Protein AF-A0A5J4NA34-F1 (afdb_monomer_lite)

pLDDT: mean 74.89, std 24.13, range [28.25, 98.06]

Organism: NCBI:txid34504

Radius of gyration: 55.25 Å; chains: 1; bounding box: 138×66×159 Å

Foldseek 3Di:
DVVVVVVVVVVVVVVVVVVVVVVVVVVVVVVVVVVVVVVVVVVVVVVVVVVVVVVVVVVVVVVVVVVVVVVVVVVVVVVVVVVVVVVVVVVVVVVVVVVVVVVPPDPPDFDADPPPGDGDDDDDDDDDDDDDDDDDDDDPDPPPPVPPQDPVNVVVVVVVVVVVVVVVVVVVVVVVVVVVVVVVVVVVVVVVVVVVVVVVVVVLVVVVVVVVVVVVVVVVVVVVVVVVVVVVVVVVVVVVVVVVVVVVVVVVVPDPDDPDDDDDDDDDDDDDDDDDDDDDDDDDDDDDDDDDDDPPDDPPDPPDPDDDPDDPPPCPDPDDDDDDDDDDD

Structure (mmCIF, N/CA/C/O backbone):
data_AF-A0A5J4NA34-F1
#
_entry.id   AF-A0A5J4NA34-F1
#
loop_
_atom_site.group_PDB
_atom_site.id
_atom_site.type_symbol
_atom_site.label_atom_id
_atom_site.label_alt_id
_atom_site.label_comp_id
_atom_site.label_asym_id
_atom_site.label_entity_id
_atom_site.label_seq_id
_atom_site.pdbx_PDB_ins_code
_atom_site.Cartn_x
_atom_site.Cartn_y
_atom_site.Cartn_z
_atom_site.occupancy
_atom_site.B_iso_or_equiv
_atom_site.auth_seq_id
_atom_site.auth_comp_id
_atom_site.auth_asym_id
_atom_site.auth_atom_id
_atom_site.pdbx_PDB_model_num
ATOM 1 N N . MET A 1 1 ? 40.832 27.571 -78.080 1.00 63.78 1 MET A N 1
ATOM 2 C CA . MET A 1 1 ? 41.404 27.932 -76.762 1.00 63.78 1 MET A CA 1
ATOM 3 C C . MET A 1 1 ? 40.340 28.551 -75.859 1.00 63.78 1 MET A C 1
ATOM 5 O O . MET A 1 1 ? 39.969 27.895 -74.901 1.00 63.78 1 MET A O 1
ATOM 9 N N . ILE A 1 2 ? 39.762 29.712 -76.199 1.00 69.00 2 ILE A N 1
ATOM 10 C CA . ILE A 1 2 ? 38.756 30.415 -75.365 1.00 69.00 2 ILE A CA 1
ATOM 11 C C . ILE A 1 2 ? 37.515 29.547 -75.060 1.00 69.00 2 ILE A C 1
ATOM 13 O O . ILE A 1 2 ? 37.168 29.347 -73.904 1.00 69.00 2 ILE A O 1
ATOM 17 N N . THR A 1 3 ? 36.936 28.888 -76.068 1.00 76.62 3 THR A N 1
ATOM 18 C CA . THR A 1 3 ? 35.753 28.015 -75.906 1.00 76.62 3 THR A CA 1
ATOM 19 C C . THR A 1 3 ? 35.986 26.742 -75.084 1.00 76.62 3 THR A C 1
ATOM 21 O O . THR A 1 3 ? 35.028 26.113 -74.642 1.00 76.62 3 THR A O 1
ATOM 24 N N . LEU A 1 4 ? 37.242 26.320 -74.903 1.00 76.06 4 LEU A N 1
ATOM 25 C CA . LEU A 1 4 ? 37.593 25.149 -74.094 1.00 76.06 4 LEU A CA 1
ATOM 26 C C . LEU A 1 4 ? 37.737 25.538 -72.618 1.00 76.06 4 LEU A C 1
ATOM 28 O O . LEU A 1 4 ? 37.296 24.797 -71.745 1.00 76.06 4 LEU A O 1
ATOM 32 N N . ILE A 1 5 ? 38.306 26.718 -72.357 1.00 77.94 5 ILE A N 1
ATOM 33 C CA . ILE A 1 5 ? 38.456 27.278 -71.011 1.00 77.94 5 ILE A CA 1
ATOM 34 C C . ILE A 1 5 ? 37.075 27.528 -70.395 1.00 77.94 5 ILE A C 1
ATOM 36 O O . ILE A 1 5 ? 36.837 27.073 -69.281 1.00 77.94 5 ILE A O 1
ATOM 40 N N . ASP A 1 6 ? 36.137 28.118 -71.145 1.00 80.25 6 ASP A N 1
ATOM 41 C CA . ASP A 1 6 ? 34.762 28.350 -70.669 1.00 80.25 6 ASP A CA 1
ATOM 42 C C . ASP A 1 6 ? 34.000 27.051 -70.358 1.00 80.25 6 ASP A C 1
ATOM 44 O O . ASP A 1 6 ? 33.213 26.974 -69.414 1.00 80.25 6 ASP A O 1
ATOM 48 N N . LYS A 1 7 ? 34.251 25.984 -71.127 1.00 83.12 7 LYS A N 1
ATOM 49 C CA . LYS A 1 7 ? 33.659 24.667 -70.849 1.00 83.12 7 LYS A CA 1
ATOM 50 C C . LYS A 1 7 ? 34.240 24.047 -69.580 1.00 83.12 7 LYS A C 1
ATOM 52 O O . LYS A 1 7 ? 33.491 23.487 -68.785 1.00 83.12 7 LYS A O 1
ATOM 57 N N . LEU A 1 8 ? 35.550 24.156 -69.369 1.00 82.44 8 LEU A N 1
ATOM 58 C CA . LEU A 1 8 ? 36.215 23.618 -68.180 1.00 82.44 8 LEU A CA 1
ATOM 59 C C . LEU A 1 8 ? 35.823 24.373 -66.904 1.00 82.44 8 LEU A C 1
ATOM 61 O O . LEU A 1 8 ? 35.572 23.737 -65.881 1.00 82.44 8 LEU A O 1
ATOM 65 N N . THR A 1 9 ? 35.708 25.702 -66.954 1.00 84.00 9 THR A N 1
ATOM 66 C CA . THR A 1 9 ? 35.247 26.504 -65.808 1.00 84.00 9 THR A CA 1
ATOM 67 C C . THR A 1 9 ? 33.789 26.211 -65.469 1.00 84.00 9 THR A C 1
ATOM 69 O O . THR A 1 9 ? 33.463 26.067 -64.291 1.00 84.00 9 THR A O 1
ATOM 72 N N . SER A 1 10 ? 32.926 26.029 -66.474 1.00 87.12 10 SER A N 1
ATOM 73 C CA . SER A 1 10 ? 31.534 25.618 -66.271 1.00 87.12 10 SER A CA 1
ATOM 74 C C . SER A 1 10 ? 31.433 24.234 -65.615 1.00 87.12 10 SER A C 1
ATOM 76 O O . SER A 1 10 ? 30.726 24.080 -64.620 1.00 87.12 10 SER A O 1
ATOM 78 N N . ILE A 1 11 ? 32.200 23.243 -66.087 1.00 87.38 11 ILE A N 1
ATOM 79 C CA . ILE A 1 11 ? 32.237 21.895 -65.489 1.00 87.38 11 ILE A CA 1
ATOM 80 C C . ILE A 1 11 ? 32.706 21.951 -64.029 1.00 87.38 11 ILE A C 1
ATOM 82 O O . ILE A 1 11 ? 32.067 21.364 -63.155 1.00 87.38 11 ILE A O 1
ATOM 86 N N . LEU A 1 12 ? 33.782 22.691 -63.743 1.00 86.94 12 LEU A N 1
ATOM 87 C CA . LEU A 1 12 ? 34.283 22.871 -62.377 1.00 86.94 12 LEU A CA 1
ATOM 88 C C . LEU A 1 12 ? 33.256 23.566 -61.475 1.00 86.94 12 LEU A C 1
ATOM 90 O O . LEU A 1 12 ? 33.100 23.185 -60.313 1.00 86.94 12 LEU A O 1
ATOM 94 N N . TRP A 1 13 ? 32.527 24.550 -62.006 1.00 91.44 13 TRP A N 1
ATOM 95 C CA . TRP A 1 13 ? 31.458 25.234 -61.286 1.00 91.44 13 TRP A CA 1
ATOM 96 C C . TRP A 1 13 ? 30.312 24.278 -60.938 1.00 91.44 13 TRP A C 1
ATOM 98 O O . TRP A 1 13 ? 29.972 24.149 -59.762 1.00 91.44 13 TRP A O 1
ATOM 108 N N . TYR A 1 14 ? 29.797 23.513 -61.906 1.00 91.88 14 TYR A N 1
ATOM 109 C CA . TYR A 1 14 ? 28.755 22.511 -61.653 1.00 91.88 14 TYR A CA 1
ATOM 110 C C . TYR A 1 14 ? 29.204 21.434 -60.662 1.00 91.88 14 TYR A C 1
ATOM 112 O O . TYR A 1 14 ? 28.431 21.039 -59.789 1.00 91.88 14 TYR A O 1
ATOM 120 N N . GLN A 1 15 ? 30.457 20.982 -60.744 1.00 91.50 15 GLN A N 1
ATOM 121 C CA . GLN A 1 15 ? 30.982 19.959 -59.843 1.00 91.50 15 GLN A CA 1
ATOM 122 C C . GLN A 1 15 ? 31.148 20.475 -58.407 1.00 91.50 15 GLN A C 1
ATOM 124 O O . GLN A 1 15 ? 30.868 19.743 -57.455 1.00 91.50 15 GLN A O 1
ATOM 129 N N . ASN A 1 16 ? 31.538 21.739 -58.234 1.00 91.81 16 ASN A N 1
ATOM 130 C CA . ASN A 1 16 ? 31.569 22.385 -56.922 1.00 91.81 16 ASN A CA 1
ATOM 131 C C . ASN A 1 16 ? 30.159 22.638 -56.373 1.00 91.81 16 ASN A C 1
ATOM 133 O O . ASN A 1 16 ? 29.917 22.358 -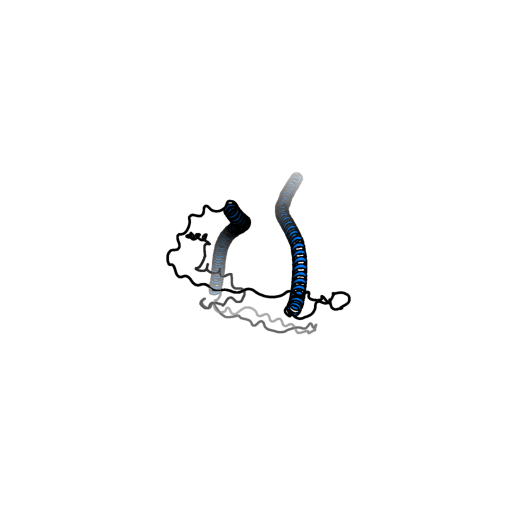55.201 1.00 91.81 16 ASN A O 1
ATOM 137 N N . CYS A 1 17 ? 29.210 23.082 -57.204 1.00 92.75 17 CYS A N 1
ATOM 138 C CA . CYS A 1 17 ? 27.809 23.239 -56.804 1.00 92.75 17 CYS A CA 1
ATOM 139 C C . CYS A 1 17 ? 27.184 21.905 -56.378 1.00 92.75 17 CYS A C 1
ATOM 141 O O . CYS A 1 17 ? 26.531 21.844 -55.338 1.00 92.75 17 CYS A O 1
ATOM 143 N N . PHE A 1 18 ? 27.429 20.824 -57.123 1.00 93.12 18 PHE A N 1
ATOM 144 C CA . PHE A 1 18 ? 26.944 19.491 -56.769 1.00 93.12 18 PHE A CA 1
ATOM 145 C C . PHE A 1 18 ? 27.510 19.024 -55.420 1.00 93.12 18 PHE A C 1
ATOM 147 O O . PHE A 1 18 ? 26.751 18.601 -54.548 1.00 93.12 18 PHE A O 1
ATOM 154 N N . LYS A 1 19 ? 28.824 19.188 -55.198 1.00 93.00 19 LYS A N 1
ATOM 155 C CA . LYS A 1 19 ? 29.455 18.900 -53.897 1.00 93.00 19 LYS A CA 1
ATOM 156 C C . LYS A 1 19 ? 28.822 19.716 -52.768 1.00 93.00 19 LYS A C 1
ATOM 158 O O . LYS A 1 19 ? 28.486 19.144 -51.733 1.00 93.00 19 LYS A O 1
ATOM 163 N N . LEU A 1 20 ? 28.595 21.014 -52.977 1.00 94.94 20 LEU A N 1
ATOM 164 C CA . LEU A 1 20 ? 27.978 21.888 -51.977 1.00 94.94 20 LEU A CA 1
ATOM 165 C C . LEU A 1 20 ? 26.554 21.432 -51.617 1.00 94.94 20 LEU A C 1
ATOM 167 O O . LEU A 1 20 ? 26.220 21.353 -50.440 1.00 94.94 20 LEU A O 1
ATOM 171 N N . ILE A 1 21 ? 25.739 21.071 -52.613 1.00 95.25 21 ILE A N 1
ATOM 172 C CA . ILE A 1 21 ? 24.365 20.583 -52.406 1.00 95.25 21 ILE A CA 1
ATOM 173 C C . ILE A 1 21 ? 24.367 19.264 -51.626 1.00 95.25 21 ILE A C 1
ATOM 175 O O . ILE A 1 21 ? 23.628 19.126 -50.654 1.00 95.25 21 ILE A O 1
ATOM 179 N N . THR A 1 22 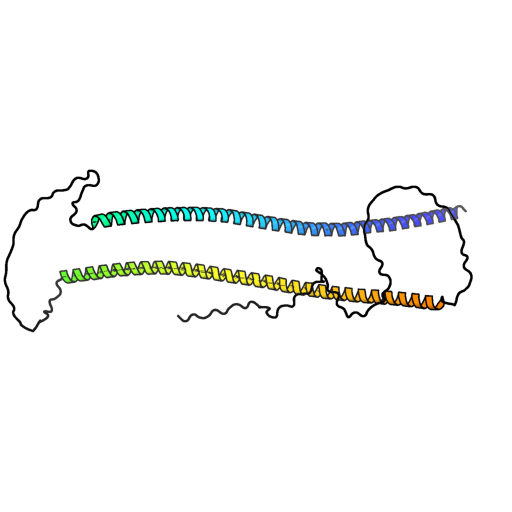? 25.225 18.306 -51.997 1.00 93.56 22 THR A N 1
ATOM 180 C CA . THR A 1 22 ? 25.325 17.031 -51.261 1.00 93.56 22 THR A CA 1
ATOM 181 C C . THR A 1 22 ? 25.781 17.231 -49.814 1.00 93.56 22 THR A C 1
ATOM 183 O O . THR A 1 22 ? 25.243 16.595 -48.909 1.00 93.56 22 THR A O 1
ATOM 186 N N . PHE A 1 23 ? 26.713 18.159 -49.578 1.00 96.06 23 PHE A N 1
ATOM 187 C CA . PHE A 1 23 ? 27.183 18.507 -48.241 1.00 96.06 23 PHE A CA 1
ATOM 188 C C . PHE A 1 23 ? 26.092 19.186 -47.401 1.00 96.06 23 PHE A C 1
ATOM 190 O O . PHE A 1 23 ? 25.909 18.837 -46.236 1.00 96.06 23 PHE A O 1
ATOM 197 N N . LEU A 1 24 ? 25.321 20.103 -47.993 1.00 96.12 24 LEU A N 1
ATOM 198 C CA . LEU A 1 24 ? 24.179 20.740 -47.332 1.00 96.12 24 LEU A CA 1
ATOM 199 C C . LEU A 1 24 ? 23.101 19.719 -46.952 1.00 96.12 24 LEU A C 1
ATOM 201 O O . LEU A 1 24 ? 22.632 19.742 -45.816 1.00 96.12 24 LEU A O 1
ATOM 205 N N . ASN A 1 25 ? 22.768 18.788 -47.850 1.00 94.31 25 ASN A N 1
ATOM 206 C CA . ASN A 1 25 ? 21.810 17.716 -47.564 1.00 94.31 25 ASN A CA 1
ATOM 207 C C . ASN A 1 25 ? 22.295 16.811 -46.420 1.00 94.31 25 ASN A C 1
ATOM 209 O O . ASN A 1 25 ? 21.514 16.461 -45.539 1.00 94.31 25 ASN A O 1
ATOM 213 N N . LEU A 1 26 ? 23.590 16.475 -46.389 1.00 96.44 26 LEU A N 1
ATOM 214 C CA . LEU A 1 26 ? 24.179 15.686 -45.305 1.00 96.44 26 LEU A CA 1
ATOM 215 C C . LEU A 1 26 ? 24.089 16.412 -43.954 1.00 96.44 26 LEU A C 1
ATOM 217 O O . LEU A 1 26 ? 23.767 15.794 -42.939 1.00 96.44 26 LEU A O 1
ATOM 221 N N . ILE A 1 27 ? 24.356 17.721 -43.928 1.00 96.62 27 ILE A N 1
ATOM 222 C CA . ILE A 1 27 ? 24.218 18.530 -42.710 1.00 96.62 27 ILE A CA 1
ATOM 223 C C . ILE A 1 27 ? 22.757 18.606 -42.275 1.00 96.62 27 ILE A C 1
ATOM 225 O O . ILE A 1 27 ? 22.479 18.420 -41.092 1.00 96.62 27 ILE A O 1
ATOM 229 N N . GLN A 1 28 ? 21.828 18.854 -43.201 1.00 96.62 28 GLN A N 1
ATOM 230 C CA . GLN A 1 28 ? 20.398 18.892 -42.892 1.00 96.62 28 GLN A CA 1
ATOM 231 C C . GLN A 1 28 ? 19.929 17.571 -42.286 1.00 96.62 28 GLN A C 1
ATOM 233 O O . GLN A 1 28 ? 19.253 17.579 -41.258 1.00 96.62 28 GLN A O 1
ATOM 238 N N . GLU A 1 29 ? 20.351 16.445 -42.858 1.00 96.50 29 GLU A N 1
ATOM 239 C CA . GLU A 1 29 ? 20.005 15.126 -42.337 1.00 96.50 29 GLU A CA 1
ATOM 240 C C . GLU A 1 29 ? 20.633 14.871 -40.960 1.00 96.50 29 GLU A C 1
ATOM 242 O O . GLU A 1 29 ? 19.968 14.371 -40.054 1.00 96.50 29 GLU A O 1
ATOM 247 N N . LYS A 1 30 ? 21.883 15.299 -40.738 1.00 96.50 30 LYS A N 1
ATOM 248 C CA . LYS A 1 30 ? 22.525 15.215 -39.417 1.00 96.50 30 LYS A CA 1
ATOM 249 C C . LYS A 1 30 ? 21.782 16.039 -38.362 1.00 96.50 30 LYS A C 1
ATOM 251 O O . LYS A 1 30 ? 21.575 15.553 -37.251 1.00 96.50 30 LYS A O 1
ATOM 256 N N . VAL A 1 31 ? 21.367 17.260 -38.703 1.00 97.25 31 VAL A N 1
ATOM 257 C CA . VAL A 1 31 ? 20.567 18.123 -37.820 1.00 97.25 31 VAL A CA 1
ATOM 258 C C . VAL A 1 31 ? 19.203 17.490 -37.545 1.00 97.25 31 VAL A C 1
ATOM 260 O O . VAL A 1 31 ? 18.760 17.488 -36.398 1.00 97.25 31 VAL A O 1
ATOM 263 N N . ARG A 1 32 ? 18.564 16.889 -38.558 1.00 97.38 32 ARG A N 1
ATOM 264 C CA . ARG A 1 32 ? 17.298 16.161 -38.401 1.00 97.38 32 ARG A CA 1
ATOM 265 C C . ARG A 1 32 ? 17.432 15.018 -37.396 1.00 97.38 32 ARG A C 1
ATOM 267 O O . ARG A 1 32 ? 16.677 14.974 -36.433 1.00 97.38 32 ARG A O 1
ATOM 274 N N . LEU A 1 33 ? 18.435 14.155 -37.558 1.00 97.25 33 LEU A N 1
ATOM 275 C CA . LEU A 1 33 ? 18.680 13.031 -36.647 1.00 97.25 33 LEU A CA 1
ATOM 276 C C . LEU A 1 33 ? 19.014 13.490 -35.221 1.00 97.25 33 LEU A C 1
ATOM 278 O O . LEU A 1 33 ? 18.587 12.867 -34.245 1.00 97.25 33 LEU A O 1
ATOM 282 N N . GLN A 1 34 ? 19.760 14.589 -35.080 1.00 96.81 34 GLN A N 1
ATOM 283 C CA . GLN A 1 34 ? 20.039 15.175 -33.770 1.00 96.81 34 GLN A CA 1
ATOM 284 C C . GLN A 1 34 ? 18.774 15.733 -33.112 1.00 96.81 34 GLN A C 1
ATOM 286 O O . GLN A 1 34 ? 18.571 15.494 -31.923 1.00 96.81 34 GLN A O 1
ATOM 291 N N . ASN A 1 35 ? 17.901 16.405 -33.864 1.00 97.00 35 ASN A N 1
ATOM 292 C CA . ASN A 1 35 ? 16.606 16.867 -33.360 1.00 97.00 35 ASN A CA 1
ATOM 293 C C . ASN A 1 35 ? 15.687 15.696 -32.981 1.00 97.00 35 ASN A C 1
ATOM 295 O O . ASN A 1 35 ? 15.059 15.736 -31.925 1.00 97.00 35 ASN A O 1
ATOM 299 N N . ASP A 1 36 ? 15.659 14.622 -33.770 1.00 97.12 36 ASP A N 1
ATOM 300 C CA . ASP A 1 36 ? 14.898 13.407 -33.444 1.00 97.12 36 ASP A CA 1
ATOM 301 C C . ASP A 1 36 ? 15.414 12.757 -32.148 1.00 97.12 36 ASP A C 1
ATOM 303 O O . ASP A 1 36 ? 14.641 12.296 -31.312 1.00 97.12 36 ASP A O 1
ATOM 307 N N . THR A 1 37 ? 16.733 12.737 -31.944 1.00 95.44 37 THR A N 1
ATOM 308 C CA . THR A 1 37 ? 17.330 12.207 -30.706 1.00 95.44 37 THR A CA 1
ATOM 309 C C . THR A 1 37 ? 17.039 13.120 -29.515 1.00 95.44 37 THR A C 1
ATOM 311 O O . THR A 1 37 ? 16.719 12.642 -28.428 1.00 95.44 37 THR A O 1
ATOM 314 N N . ARG A 1 38 ? 17.099 14.439 -29.724 1.00 95.94 38 ARG A N 1
ATOM 315 C CA . ARG A 1 38 ? 16.792 15.442 -28.703 1.00 95.94 38 ARG A CA 1
ATOM 316 C C . ARG A 1 38 ? 15.335 15.365 -28.250 1.00 95.94 38 ARG A C 1
ATOM 318 O O . ARG A 1 38 ? 15.088 15.340 -27.053 1.00 95.94 38 ARG A O 1
ATOM 325 N N . THR A 1 39 ? 14.393 15.297 -29.186 1.00 96.75 39 THR A N 1
ATOM 326 C CA . THR A 1 39 ? 12.954 15.221 -28.880 1.00 96.75 39 THR A CA 1
ATOM 327 C C . THR A 1 39 ? 12.597 13.945 -28.123 1.00 96.75 39 THR A C 1
ATOM 329 O O . THR A 1 39 ? 11.822 14.008 -27.174 1.00 96.75 39 THR A O 1
ATOM 332 N N . LYS A 1 40 ? 13.208 12.802 -28.466 1.00 96.19 40 LYS A N 1
ATOM 333 C CA . LYS A 1 40 ? 13.077 11.566 -27.674 1.00 96.19 40 LYS A CA 1
ATOM 334 C C . LYS A 1 40 ? 13.584 11.749 -26.244 1.00 96.19 40 LYS A C 1
ATOM 336 O O . LYS A 1 40 ? 12.882 11.391 -25.307 1.00 96.19 40 LYS A O 1
ATOM 341 N N . GLY A 1 41 ? 14.758 12.360 -26.074 1.00 95.44 41 GLY A N 1
ATOM 342 C CA . GLY A 1 41 ? 15.289 12.675 -24.746 1.00 95.44 41 GLY A CA 1
ATOM 343 C C . GLY A 1 41 ? 14.381 13.621 -23.950 1.00 95.44 41 GLY A C 1
ATOM 344 O O . GLY A 1 41 ? 14.146 13.393 -22.769 1.00 95.44 41 GLY A O 1
ATOM 345 N N . GLU A 1 42 ? 13.818 14.649 -24.591 1.00 96.31 42 GLU A N 1
ATOM 346 C CA . GLU A 1 42 ? 12.856 15.569 -23.962 1.00 96.31 42 GLU A CA 1
ATOM 347 C C . GLU A 1 42 ? 11.566 14.847 -23.530 1.00 96.31 42 GLU A C 1
ATOM 349 O O . GLU A 1 42 ? 11.049 15.117 -22.448 1.00 96.31 42 GLU A O 1
ATOM 354 N N . GLN A 1 43 ? 11.075 13.884 -24.319 1.00 96.25 43 GLN A N 1
ATOM 355 C CA . GLN A 1 43 ? 9.927 13.049 -23.946 1.00 96.25 43 GLN A CA 1
ATOM 356 C C . GLN A 1 43 ? 10.230 12.151 -22.741 1.00 96.25 43 GLN A C 1
ATOM 358 O O . GLN A 1 43 ? 9.425 12.084 -21.815 1.00 96.25 43 GLN A O 1
ATOM 363 N N . GLU A 1 44 ? 11.385 11.482 -22.727 1.00 96.38 44 GLU A N 1
ATOM 364 C CA . GLU A 1 44 ? 11.804 10.639 -21.599 1.00 96.38 44 GLU A CA 1
ATOM 365 C C . GLU A 1 44 ? 11.962 11.456 -20.311 1.00 96.38 44 GLU A C 1
ATOM 367 O O . GLU A 1 44 ? 11.489 11.036 -19.254 1.00 96.38 44 GLU A O 1
ATOM 372 N N . LEU A 1 45 ? 12.556 12.650 -20.400 1.00 94.69 45 LEU A N 1
ATOM 373 C CA . LEU A 1 45 ? 12.653 13.575 -19.271 1.00 94.69 45 LEU A CA 1
ATOM 374 C C . LEU A 1 45 ? 11.272 14.013 -18.777 1.00 94.69 45 LEU A C 1
ATOM 376 O O . LEU A 1 45 ? 11.028 13.967 -17.576 1.00 94.69 45 LEU A O 1
ATOM 380 N N . SER A 1 46 ? 10.349 14.348 -19.684 1.00 97.12 46 SER A N 1
ATOM 381 C CA . SER A 1 46 ? 8.974 14.716 -19.319 1.00 97.12 46 SER A CA 1
ATOM 382 C C . SER A 1 46 ? 8.259 13.598 -18.556 1.00 97.12 46 SER A C 1
ATOM 384 O O . SER A 1 46 ? 7.570 13.867 -17.575 1.00 97.12 46 SER A O 1
ATOM 386 N N . LEU A 1 47 ? 8.435 12.339 -18.970 1.00 95.12 47 LEU A N 1
ATOM 387 C CA . LEU A 1 47 ? 7.850 11.188 -18.272 1.00 95.12 47 LEU A CA 1
ATOM 388 C C . LEU A 1 47 ? 8.450 11.002 -16.871 1.00 95.12 47 LEU A C 1
ATOM 390 O O . LEU A 1 47 ? 7.728 10.711 -15.915 1.00 95.12 47 LEU A O 1
ATOM 394 N N . LEU A 1 48 ? 9.766 11.182 -16.734 1.00 96.81 48 LEU A N 1
ATOM 395 C CA . LEU A 1 48 ? 10.433 11.121 -15.434 1.00 96.81 48 LEU A CA 1
ATOM 396 C C . LEU A 1 48 ? 9.993 12.269 -14.516 1.00 96.81 48 LEU A C 1
ATOM 398 O O . LEU A 1 48 ? 9.768 12.035 -13.328 1.00 96.81 48 LEU A O 1
ATOM 402 N N . ASP A 1 49 ? 9.807 13.477 -15.046 1.00 96.81 49 ASP A N 1
ATOM 403 C CA . ASP A 1 49 ? 9.299 14.626 -14.289 1.00 96.81 49 ASP A CA 1
ATOM 404 C C . ASP A 1 49 ? 7.863 14.392 -13.795 1.00 96.81 49 ASP A C 1
ATOM 406 O O . ASP A 1 49 ? 7.547 14.682 -12.635 1.00 96.81 49 ASP A O 1
ATOM 410 N N . GLU A 1 50 ? 6.998 13.795 -14.621 1.00 96.62 50 GLU A N 1
ATOM 411 C CA . GLU A 1 50 ? 5.655 13.373 -14.203 1.00 96.62 50 GLU A CA 1
ATOM 412 C C . GLU A 1 50 ? 5.713 12.333 -13.076 1.00 96.62 50 GLU A C 1
ATOM 414 O O . GLU A 1 50 ? 4.994 12.451 -12.076 1.00 96.62 50 GLU A O 1
ATOM 419 N N . GLN A 1 51 ? 6.610 11.348 -13.181 1.00 98.00 51 GLN A N 1
ATOM 420 C CA . GLN A 1 51 ? 6.808 10.346 -12.135 1.00 98.00 51 GLN A CA 1
ATOM 421 C C . GLN A 1 51 ? 7.308 10.977 -10.825 1.00 98.00 51 GLN A C 1
ATOM 423 O O . GLN A 1 51 ? 6.816 10.632 -9.746 1.00 98.00 51 GLN A O 1
ATOM 428 N N . ILE A 1 52 ? 8.254 11.916 -10.897 1.00 96.38 52 ILE A N 1
ATOM 429 C CA . ILE A 1 52 ? 8.753 12.662 -9.734 1.00 96.38 52 ILE A CA 1
ATOM 430 C C . ILE A 1 52 ? 7.622 13.479 -9.100 1.00 96.38 52 ILE A C 1
ATOM 432 O O . ILE A 1 52 ? 7.481 13.483 -7.875 1.00 96.38 52 ILE A O 1
ATOM 436 N N . SER A 1 53 ? 6.796 14.139 -9.911 1.00 98.06 53 SER A N 1
ATOM 437 C CA . SER A 1 53 ? 5.630 14.895 -9.444 1.00 98.06 53 SER A CA 1
ATOM 438 C C . SER A 1 53 ? 4.648 14.001 -8.683 1.00 98.06 53 SER A C 1
ATOM 440 O O . SER A 1 53 ? 4.268 14.315 -7.551 1.00 98.06 53 SER A O 1
ATOM 442 N N . TRP A 1 54 ? 4.320 12.832 -9.242 1.00 97.62 54 TRP A N 1
ATOM 443 C CA . TRP A 1 54 ? 3.452 11.854 -8.587 1.00 97.62 54 TRP A CA 1
ATOM 444 C C . TRP A 1 54 ? 4.032 11.360 -7.256 1.00 97.62 54 TRP A C 1
ATOM 446 O O . TRP A 1 54 ? 3.341 11.359 -6.235 1.00 97.62 54 TRP A O 1
ATOM 456 N N . LEU A 1 55 ? 5.319 11.002 -7.236 1.00 96.75 55 LEU A N 1
ATOM 457 C CA . LEU A 1 55 ? 5.998 10.560 -6.015 1.00 96.75 55 LEU A CA 1
ATOM 458 C C . LEU A 1 55 ? 6.020 11.652 -4.939 1.00 96.75 55 LEU A C 1
ATOM 460 O O . LEU A 1 55 ? 5.833 11.357 -3.756 1.00 96.75 55 LEU A O 1
ATOM 464 N N . ASN A 1 56 ? 6.220 12.911 -5.328 1.00 97.00 56 ASN A N 1
ATOM 465 C CA . ASN A 1 56 ? 6.175 14.043 -4.405 1.00 97.00 56 ASN A CA 1
ATOM 466 C C . ASN A 1 56 ? 4.773 14.253 -3.821 1.00 97.00 56 ASN A C 1
ATOM 468 O O . ASN A 1 56 ? 4.652 14.525 -2.623 1.00 97.00 56 ASN A O 1
ATOM 472 N N . GLN A 1 57 ? 3.726 14.081 -4.628 1.00 96.94 57 GLN A N 1
ATOM 473 C CA . GLN A 1 57 ? 2.347 14.153 -4.152 1.00 96.94 57 GLN A CA 1
ATOM 474 C C . GLN A 1 57 ? 2.046 13.038 -3.138 1.00 96.94 57 GLN A C 1
ATOM 476 O O . GLN A 1 57 ? 1.561 13.323 -2.043 1.00 96.94 57 GLN A O 1
ATOM 481 N N . GLU A 1 58 ? 2.397 11.785 -3.444 1.00 97.50 58 GLU A N 1
ATOM 482 C CA . GLU A 1 58 ? 2.172 10.654 -2.528 1.00 97.50 58 GLU A CA 1
ATOM 483 C C . GLU A 1 58 ? 2.961 10.824 -1.219 1.00 97.50 58 GLU A C 1
ATOM 485 O O . GLU A 1 58 ? 2.449 10.564 -0.125 1.00 97.50 58 GLU A O 1
ATOM 490 N N . LYS A 1 59 ? 4.198 11.331 -1.303 1.00 95.31 59 LYS A N 1
ATOM 491 C CA . LYS A 1 59 ? 4.994 11.691 -0.124 1.00 95.31 59 LYS A CA 1
ATOM 492 C C . LYS A 1 59 ? 4.262 12.714 0.747 1.00 95.31 59 LYS A C 1
ATOM 494 O O . LYS A 1 59 ? 4.179 12.518 1.961 1.00 95.31 59 LYS A O 1
ATOM 499 N N . MET A 1 60 ? 3.726 13.777 0.150 1.00 96.75 60 MET A N 1
ATOM 500 C CA . MET A 1 60 ? 2.997 14.817 0.880 1.00 96.75 60 MET A CA 1
ATOM 501 C C . MET A 1 60 ? 1.746 14.251 1.571 1.00 96.75 60 MET A C 1
ATOM 503 O O . MET A 1 60 ? 1.510 14.522 2.753 1.00 96.75 60 MET A O 1
ATOM 507 N N . ASP A 1 61 ? 0.988 13.398 0.882 1.00 97.12 61 ASP A N 1
ATOM 508 C CA . ASP A 1 61 ? -0.197 12.739 1.439 1.00 97.12 61 ASP A CA 1
ATOM 509 C C . ASP A 1 61 ? 0.162 11.833 2.630 1.00 97.12 61 ASP A C 1
ATOM 511 O O . ASP A 1 61 ? -0.529 11.819 3.661 1.00 97.12 61 ASP A O 1
ATOM 515 N N . LEU A 1 62 ? 1.262 11.081 2.528 1.00 97.44 62 LEU A N 1
ATOM 516 C CA . LEU A 1 62 ? 1.779 10.254 3.621 1.00 97.44 62 LEU A CA 1
ATOM 517 C C . LEU A 1 62 ? 2.246 11.100 4.811 1.00 97.44 62 LEU A C 1
ATOM 519 O O . LEU A 1 62 ? 1.925 10.767 5.958 1.00 97.44 62 LEU A O 1
ATOM 523 N N . GLU A 1 63 ? 2.941 12.210 4.571 1.00 97.38 63 GLU A N 1
ATOM 524 C CA . GLU A 1 63 ? 3.357 13.148 5.619 1.00 97.38 63 GLU A CA 1
ATOM 525 C C . GLU A 1 63 ? 2.149 13.757 6.346 1.00 97.38 63 GLU A C 1
ATOM 527 O O . GLU A 1 63 ? 2.124 13.814 7.585 1.00 97.38 63 GLU A O 1
ATOM 532 N N . GLN A 1 64 ? 1.093 14.121 5.612 1.00 97.44 64 GLN A N 1
ATOM 533 C CA . GLN A 1 64 ? -0.152 14.608 6.201 1.00 97.44 64 GLN A CA 1
ATOM 534 C C . GLN A 1 64 ? -0.831 13.525 7.053 1.00 97.44 64 GLN A C 1
ATOM 536 O O . GLN A 1 64 ? -1.183 13.792 8.211 1.00 97.44 64 GLN A O 1
ATOM 541 N N . LYS A 1 65 ? -0.962 12.291 6.543 1.00 96.31 65 LYS A N 1
ATOM 542 C CA . LYS A 1 65 ? -1.503 11.141 7.302 1.00 96.31 65 LYS A CA 1
ATOM 543 C C . LYS A 1 65 ? -0.705 10.899 8.588 1.00 96.31 65 LYS A C 1
ATOM 545 O O . LYS A 1 65 ? -1.288 10.698 9.660 1.00 96.31 65 LYS A O 1
ATOM 550 N N . LEU A 1 66 ? 0.622 10.977 8.509 1.00 97.00 66 LEU A N 1
ATOM 551 C CA . LEU A 1 66 ? 1.525 10.826 9.649 1.00 97.00 66 LEU A CA 1
ATOM 552 C C . LEU A 1 66 ? 1.314 11.952 10.674 1.00 97.00 66 LEU A C 1
ATOM 554 O O . LEU A 1 66 ? 1.236 11.677 11.875 1.00 97.00 66 LEU A O 1
ATOM 558 N N . SER A 1 67 ? 1.133 13.198 10.228 1.00 97.69 67 SER A N 1
ATOM 559 C CA . SER A 1 67 ? 0.842 14.340 11.108 1.00 97.69 67 SER A CA 1
ATOM 560 C C . SER A 1 67 ? -0.459 14.151 11.904 1.00 97.69 67 SER A C 1
ATOM 562 O O . SER A 1 67 ? -0.491 14.381 13.118 1.00 97.69 67 SER A O 1
ATOM 564 N N . VAL A 1 68 ? -1.515 13.646 11.258 1.00 97.50 68 VAL A N 1
ATOM 565 C CA . VAL A 1 68 ? -2.806 13.363 11.899 1.00 97.50 68 VAL A CA 1
ATOM 566 C C . VAL A 1 68 ? -2.662 12.223 12.905 1.00 97.50 68 VAL A C 1
ATOM 568 O O . VAL A 1 68 ? -3.140 12.332 14.037 1.00 97.50 68 VAL A O 1
ATOM 571 N N . ASN A 1 69 ? -1.961 11.149 12.541 1.00 94.50 69 ASN A N 1
ATOM 572 C CA . ASN A 1 69 ? -1.718 10.029 13.449 1.00 94.50 69 ASN A CA 1
ATOM 573 C C . ASN A 1 69 ? -0.876 10.437 14.664 1.00 94.50 69 ASN A C 1
ATOM 575 O O . ASN A 1 69 ? -1.197 10.030 15.781 1.00 94.50 69 ASN A O 1
ATOM 579 N N . LYS A 1 70 ? 0.127 11.308 14.496 1.00 96.69 70 LYS A N 1
ATOM 580 C CA . LYS A 1 70 ? 0.879 11.893 15.619 1.00 96.69 70 LYS A CA 1
ATOM 581 C C . LYS A 1 70 ? -0.042 12.628 16.597 1.00 96.69 70 LYS A C 1
ATOM 583 O O . LYS A 1 70 ? 0.068 12.413 17.805 1.00 96.69 70 LYS A O 1
ATOM 588 N N . ARG A 1 71 ? -0.987 13.437 16.098 1.00 96.88 71 ARG A N 1
ATOM 589 C CA . ARG A 1 71 ? -1.986 14.121 16.944 1.00 96.88 71 ARG A CA 1
ATOM 590 C C . ARG A 1 71 ? -2.895 13.126 17.671 1.00 96.88 71 ARG A C 1
ATOM 592 O O . ARG A 1 71 ? -3.095 13.266 18.874 1.00 96.88 71 ARG A O 1
ATOM 599 N N . LYS A 1 72 ? -3.379 12.084 16.982 1.00 95.69 72 LYS A N 1
ATOM 600 C CA . LYS A 1 72 ? -4.192 11.013 17.596 1.00 95.69 72 LYS A CA 1
ATOM 601 C C . LYS A 1 72 ? -3.439 10.286 18.714 1.00 95.69 72 LYS A C 1
ATOM 603 O O . LYS A 1 72 ? -4.006 10.060 19.777 1.00 95.69 72 LYS A O 1
ATOM 608 N N . ILE A 1 73 ? -2.161 9.962 18.504 1.00 96.81 73 ILE A N 1
ATOM 609 C CA . ILE A 1 73 ? -1.306 9.330 19.523 1.00 96.81 73 ILE A CA 1
ATOM 610 C C . ILE A 1 73 ? -1.109 10.256 20.725 1.00 96.81 73 ILE A C 1
ATOM 612 O O . ILE A 1 73 ? -1.126 9.780 21.858 1.00 96.81 73 ILE A O 1
ATOM 616 N N . LYS A 1 74 ? -0.922 11.564 20.502 1.00 96.56 74 LYS A N 1
ATOM 617 C CA . LYS A 1 74 ? -0.838 12.538 21.598 1.00 96.56 74 LYS A CA 1
ATOM 618 C C . LYS A 1 74 ? -2.131 12.544 22.417 1.00 96.56 74 LYS A C 1
ATOM 620 O O . LYS A 1 74 ? -2.062 12.375 23.627 1.00 96.56 74 LYS A O 1
ATOM 625 N N . LYS A 1 75 ? -3.295 12.631 21.760 1.00 96.69 75 LYS A N 1
ATOM 626 C CA . LYS A 1 75 ? -4.575 12.653 22.478 1.00 96.69 75 LYS A CA 1
ATOM 627 C C . LYS A 1 75 ? -4.857 11.354 23.234 1.00 96.69 75 LYS A C 1
ATOM 629 O O . LYS A 1 75 ? -5.394 11.395 24.333 1.00 96.69 75 LYS A O 1
ATOM 634 N N . ARG A 1 76 ? -4.476 10.205 22.669 1.00 97.38 76 ARG A N 1
ATOM 635 C CA . ARG A 1 76 ? -4.588 8.916 23.361 1.00 97.38 76 ARG A CA 1
ATOM 636 C C . ARG A 1 76 ? -3.743 8.888 24.639 1.00 97.38 76 ARG A C 1
ATOM 638 O O . ARG A 1 76 ? -4.262 8.472 25.661 1.00 97.38 76 ARG A O 1
ATOM 645 N N . ARG A 1 77 ? -2.497 9.377 24.587 1.00 97.00 77 ARG A N 1
ATOM 646 C CA . ARG A 1 77 ? -1.629 9.477 25.774 1.00 97.00 77 ARG A CA 1
ATOM 647 C C . ARG A 1 77 ? -2.231 10.368 26.859 1.00 97.00 77 ARG A C 1
ATOM 649 O O . ARG A 1 77 ? -2.288 9.949 27.999 1.00 97.00 77 ARG A O 1
ATOM 656 N N . GLU A 1 78 ? -2.776 11.529 26.490 1.00 96.44 78 GLU A N 1
ATOM 657 C CA . GLU A 1 78 ? -3.474 12.404 27.450 1.00 96.44 78 GLU A CA 1
ATOM 658 C C . GLU A 1 78 ? -4.637 11.677 28.151 1.00 96.44 78 GLU A C 1
ATOM 660 O O . GLU A 1 78 ? -4.799 11.790 29.360 1.00 96.44 78 GLU A O 1
ATOM 665 N N . LEU A 1 79 ? -5.424 10.890 27.410 1.00 96.94 79 LEU A N 1
ATOM 666 C CA . LEU A 1 79 ? -6.520 10.101 27.986 1.00 96.94 79 LEU A CA 1
ATOM 667 C C . LEU A 1 79 ? -6.022 8.935 28.858 1.00 96.94 79 LEU A C 1
ATOM 669 O O . LEU A 1 79 ? -6.666 8.597 29.848 1.00 96.94 79 LEU A O 1
ATOM 673 N N . GLU A 1 80 ? -4.898 8.309 28.501 1.00 97.25 80 GLU A N 1
ATOM 674 C CA . GLU A 1 80 ? -4.232 7.291 29.328 1.00 97.25 80 GLU A CA 1
ATOM 675 C C . GLU A 1 80 ? -3.740 7.911 30.655 1.00 97.25 80 GLU A C 1
ATOM 677 O O . GLU A 1 80 ? -3.972 7.340 31.723 1.00 97.25 80 GLU A O 1
ATOM 682 N N . ASP A 1 81 ? -3.166 9.116 30.619 1.00 97.19 81 ASP A N 1
ATOM 683 C CA . ASP A 1 81 ? -2.746 9.865 31.812 1.00 97.19 81 ASP A CA 1
ATOM 684 C C . ASP A 1 81 ? -3.958 10.257 32.688 1.00 97.19 81 ASP A C 1
ATOM 686 O O . ASP A 1 81 ? -3.960 10.064 33.907 1.00 97.19 81 ASP A O 1
ATOM 690 N N . GLU A 1 82 ? -5.053 10.730 32.086 1.00 97.94 82 GLU A N 1
ATOM 691 C CA . GLU A 1 82 ? -6.310 10.990 32.804 1.00 97.94 82 GLU A CA 1
ATOM 692 C C . GLU A 1 82 ? -6.875 9.712 33.452 1.00 97.94 82 GLU A C 1
ATOM 694 O O . GLU A 1 82 ? -7.317 9.735 34.603 1.00 97.94 82 GLU A O 1
ATOM 699 N N . LEU A 1 83 ? -6.824 8.571 32.762 1.00 97.12 83 LEU A N 1
ATOM 700 C CA . LEU A 1 83 ? -7.287 7.298 33.312 1.00 97.12 83 LEU A CA 1
ATOM 701 C C . LEU A 1 83 ? -6.443 6.854 34.513 1.00 97.12 83 LEU A C 1
ATOM 703 O O . LEU A 1 83 ? -7.006 6.457 35.535 1.00 97.12 83 LEU A O 1
ATOM 707 N N . THR A 1 84 ? -5.115 6.939 34.416 1.00 96.69 84 THR A N 1
ATOM 708 C CA . THR A 1 84 ? -4.218 6.551 35.519 1.00 96.69 84 THR A CA 1
ATOM 709 C C . THR A 1 84 ? -4.417 7.445 36.741 1.00 96.69 84 THR A C 1
ATOM 711 O O . THR A 1 84 ? -4.552 6.938 37.855 1.00 96.69 84 THR A O 1
ATOM 714 N N . THR A 1 85 ? -4.547 8.763 36.556 1.00 97.25 85 THR A N 1
ATOM 715 C CA . THR A 1 85 ? -4.851 9.678 37.670 1.00 97.25 85 THR A CA 1
ATOM 716 C C . THR A 1 85 ? -6.194 9.353 38.327 1.00 97.25 85 THR A C 1
ATOM 718 O O . THR A 1 85 ? -6.289 9.350 39.557 1.00 97.25 85 THR A O 1
ATOM 721 N N . LYS A 1 86 ? -7.225 9.007 37.544 1.00 94.94 86 LYS A N 1
ATOM 722 C CA . LYS A 1 86 ? -8.528 8.577 38.079 1.00 94.94 86 LYS A CA 1
ATOM 723 C C . LYS A 1 86 ? -8.459 7.238 38.810 1.00 94.94 86 LYS A C 1
ATOM 725 O O . LYS A 1 86 ? -9.091 7.103 39.855 1.00 94.94 86 LYS A O 1
ATOM 730 N N . GLN A 1 87 ? -7.676 6.280 38.321 1.00 96.44 87 GLN A N 1
ATOM 731 C CA . GLN A 1 87 ? -7.430 5.010 39.013 1.00 96.44 87 GLN A CA 1
ATOM 732 C C . GLN A 1 87 ? -6.726 5.225 40.358 1.00 96.44 87 GLN A C 1
ATOM 734 O O . GLN A 1 87 ? -7.133 4.631 41.355 1.00 96.44 87 GLN A O 1
ATOM 739 N N . ILE A 1 88 ? -5.735 6.120 40.415 1.00 97.44 88 ILE A N 1
ATOM 740 C CA . ILE A 1 88 ? -5.068 6.498 41.669 1.00 97.44 88 ILE A CA 1
ATOM 741 C C . ILE A 1 88 ? -6.071 7.145 42.634 1.00 97.44 88 ILE A C 1
ATOM 743 O O . ILE A 1 88 ? -6.144 6.748 43.795 1.00 97.44 88 ILE A O 1
ATOM 747 N N . GLN A 1 89 ? -6.884 8.101 42.165 1.00 96.06 89 GLN A N 1
ATOM 748 C CA . GLN A 1 89 ? -7.920 8.740 42.990 1.00 96.06 89 GLN A CA 1
ATOM 749 C C . GLN A 1 89 ? -8.908 7.716 43.559 1.00 96.06 89 GLN A C 1
ATOM 751 O O . GLN A 1 89 ? -9.231 7.769 44.745 1.00 96.06 89 GLN A O 1
ATOM 756 N N . LEU A 1 90 ? -9.355 6.765 42.735 1.00 95.50 90 LEU A N 1
ATOM 757 C CA . LEU A 1 90 ? -10.236 5.685 43.167 1.00 95.50 90 LEU A CA 1
ATOM 758 C C . LEU A 1 90 ? -9.580 4.836 44.263 1.00 95.50 90 LEU A C 1
ATOM 760 O O . LEU A 1 90 ? -10.216 4.598 45.286 1.00 95.50 90 LEU A O 1
ATOM 764 N N . ALA A 1 91 ? -8.322 4.426 44.079 1.00 96.19 91 ALA A N 1
ATOM 765 C CA . ALA A 1 91 ? -7.590 3.625 45.059 1.00 96.19 91 ALA A CA 1
ATOM 766 C C . ALA A 1 91 ? -7.458 4.351 46.410 1.00 96.19 91 ALA A C 1
ATOM 768 O O . ALA A 1 91 ? -7.722 3.765 47.458 1.00 96.19 91 ALA A O 1
ATOM 769 N N . VAL A 1 92 ? -7.150 5.653 46.391 1.00 96.69 92 VAL A N 1
ATOM 770 C CA . VAL A 1 92 ? -7.095 6.486 47.606 1.00 96.69 92 VAL A CA 1
ATOM 771 C C . VAL A 1 92 ? -8.468 6.577 48.280 1.00 96.69 92 VAL A C 1
ATOM 773 O O . VAL A 1 92 ? -8.575 6.473 49.504 1.00 96.69 92 VAL A O 1
ATOM 776 N N . CYS A 1 93 ? -9.544 6.753 47.507 1.00 94.12 93 CYS A N 1
ATOM 777 C CA . CYS A 1 93 ? -10.898 6.756 48.056 1.00 94.12 93 CYS A CA 1
ATOM 778 C C . CYS A 1 93 ? -11.271 5.403 48.672 1.00 94.12 93 CYS A C 1
ATOM 780 O O . CYS A 1 93 ? -11.848 5.388 49.757 1.00 94.12 93 CYS A O 1
ATOM 782 N N . GLN A 1 94 ? -10.922 4.293 48.020 1.00 94.69 94 GLN A N 1
ATOM 783 C CA . GLN A 1 94 ? -11.144 2.940 48.534 1.00 94.69 94 GLN A CA 1
ATOM 784 C C . GLN A 1 94 ? -10.388 2.707 49.846 1.00 94.69 94 GLN A C 1
ATOM 786 O O . GLN A 1 94 ? -10.978 2.216 50.805 1.00 94.69 94 GLN A O 1
ATOM 791 N N . GLU A 1 95 ? -9.125 3.132 49.935 1.00 94.62 95 GLU A N 1
ATOM 792 C CA . GLU A 1 95 ? -8.348 3.060 51.178 1.00 94.62 95 GLU A CA 1
ATOM 793 C C . GLU A 1 95 ? -9.010 3.875 52.301 1.00 94.62 95 GLU A C 1
ATOM 795 O O . GLU A 1 95 ? -9.122 3.411 53.438 1.00 94.62 95 GLU A O 1
ATOM 800 N N . ARG A 1 96 ? -9.501 5.083 51.988 1.00 93.69 96 ARG A N 1
ATOM 801 C CA . ARG A 1 96 ? -10.207 5.929 52.960 1.00 93.69 96 ARG A CA 1
ATOM 802 C C . ARG A 1 96 ? -11.507 5.289 53.445 1.00 93.69 96 ARG A C 1
ATOM 804 O O . ARG A 1 96 ? -11.781 5.340 54.641 1.00 93.69 96 ARG A O 1
ATOM 811 N N . VAL A 1 97 ? -12.288 4.694 52.544 1.00 90.81 97 VAL A N 1
ATOM 812 C CA . VAL A 1 97 ? -13.514 3.965 52.902 1.00 90.81 97 VAL A CA 1
ATOM 813 C C . VAL A 1 97 ? -13.181 2.774 53.798 1.00 90.81 97 VAL A C 1
ATOM 815 O O . VAL A 1 97 ? -13.781 2.659 54.858 1.00 90.81 97 VAL A O 1
ATOM 818 N N . GLY A 1 98 ? -12.159 1.978 53.470 1.00 89.38 98 GLY A N 1
ATOM 819 C CA . GLY A 1 98 ? -11.737 0.853 54.313 1.00 89.38 98 GLY A CA 1
ATOM 820 C C . GLY A 1 98 ? -11.300 1.276 55.722 1.00 89.38 98 GLY A C 1
ATOM 821 O O . GLY A 1 98 ? -11.609 0.592 56.701 1.00 89.38 98 GLY A O 1
ATOM 822 N N . LYS A 1 99 ? -10.639 2.437 55.861 1.00 86.62 99 LYS A N 1
ATOM 823 C CA . LYS A 1 99 ? -10.315 3.023 57.178 1.00 86.62 99 LYS A CA 1
ATOM 824 C C . LYS A 1 99 ? -11.576 3.385 57.970 1.00 86.62 99 LYS A C 1
ATOM 826 O O . LYS A 1 99 ? -11.651 3.075 59.156 1.00 86.62 99 LYS A O 1
ATOM 831 N N . LEU A 1 100 ? -12.561 4.012 57.322 1.00 77.69 100 LEU A N 1
ATOM 832 C CA . LEU A 1 100 ? -13.835 4.377 57.952 1.00 77.69 100 LEU A CA 1
ATOM 833 C C . LEU A 1 100 ? -14.655 3.140 58.343 1.00 77.69 100 LEU A C 1
ATOM 835 O O . LEU A 1 100 ? -15.156 3.071 59.464 1.00 77.69 100 LEU A O 1
ATOM 839 N N . GLU A 1 101 ? -14.731 2.138 57.469 1.00 82.25 101 GLU A N 1
ATOM 840 C CA . GLU A 1 101 ? -15.379 0.853 57.751 1.00 82.25 101 GLU A CA 1
ATOM 841 C C . GLU A 1 101 ? -14.723 0.168 58.955 1.00 82.25 101 GLU A C 1
ATOM 843 O O . GLU A 1 101 ? -15.423 -0.210 59.890 1.00 82.25 101 GLU A O 1
ATOM 848 N N . SER A 1 102 ? -13.387 0.122 59.007 1.00 78.19 102 SER A N 1
ATOM 849 C CA . SER A 1 102 ? -12.639 -0.423 60.153 1.00 78.19 102 SER A CA 1
ATOM 850 C C . SER A 1 102 ? -12.957 0.299 61.467 1.00 78.19 102 SER A C 1
ATOM 852 O O . SER A 1 102 ? -13.033 -0.340 62.513 1.00 78.19 102 SER A O 1
ATOM 854 N N . SER A 1 103 ? -13.183 1.618 61.422 1.00 69.00 103 SER A N 1
ATOM 855 C CA . SER A 1 103 ? -13.577 2.405 62.599 1.00 69.00 103 SER A CA 1
ATOM 856 C C . SER A 1 103 ? -15.054 2.258 62.995 1.00 69.00 103 SER A C 1
ATOM 858 O O . SER A 1 103 ? -15.395 2.506 64.147 1.00 69.00 103 SER A O 1
ATOM 860 N N . SER A 1 104 ? -15.929 1.836 62.074 1.00 58.81 104 SER A N 1
ATOM 861 C CA . SER A 1 104 ? -17.378 1.694 62.297 1.00 58.81 104 SER A CA 1
ATOM 862 C C . SER A 1 104 ? -17.801 0.294 62.768 1.00 58.81 104 SER A C 1
ATOM 864 O O . SER A 1 104 ? -18.955 0.109 63.153 1.00 58.81 104 SER A O 1
ATOM 866 N N . ILE A 1 105 ? -16.903 -0.695 62.725 1.00 58.28 105 ILE A N 1
ATOM 867 C CA . ILE A 1 105 ? -17.177 -2.096 63.098 1.00 58.28 105 ILE A CA 1
ATOM 868 C C . ILE A 1 105 ? -17.224 -2.309 64.627 1.00 58.28 105 ILE A C 1
ATOM 870 O O . ILE A 1 105 ? -17.580 -3.398 65.069 1.00 58.28 105 ILE A O 1
ATOM 874 N N . ASP A 1 106 ? -16.949 -1.293 65.455 1.00 52.62 106 ASP A N 1
ATOM 875 C CA . ASP A 1 106 ? -17.090 -1.382 66.917 1.00 52.62 106 ASP A CA 1
ATOM 876 C C . ASP A 1 106 ? -18.448 -0.813 67.409 1.00 52.62 106 ASP A C 1
ATOM 878 O O . ASP A 1 106 ? -18.589 0.399 67.590 1.00 52.62 106 ASP A O 1
ATOM 882 N N . PRO A 1 107 ? -19.477 -1.650 67.661 1.00 53.34 107 PRO A N 1
ATOM 883 C CA . PRO A 1 107 ? -20.828 -1.207 68.026 1.00 53.34 107 PRO A CA 1
ATOM 884 C C . PRO A 1 107 ? -20.962 -0.654 69.460 1.00 53.34 107 PRO A C 1
ATOM 886 O O . PRO A 1 107 ? -22.079 -0.379 69.901 1.00 53.34 107 PRO A O 1
ATOM 889 N N . LYS A 1 108 ? -19.862 -0.502 70.213 1.00 51.56 108 LYS A N 1
ATOM 890 C CA . LYS A 1 108 ? -19.841 0.158 71.536 1.00 51.56 108 LYS A CA 1
ATOM 891 C C . LYS A 1 108 ? -19.128 1.512 71.553 1.00 51.56 108 LYS A C 1
ATOM 893 O O . LYS A 1 108 ? -19.137 2.174 72.594 1.00 51.56 108 LYS A O 1
ATOM 898 N N . ALA A 1 109 ? -18.533 1.944 70.445 1.00 55.06 109 ALA A N 1
ATOM 899 C CA . ALA A 1 109 ? -17.878 3.242 70.378 1.00 55.06 109 ALA A CA 1
ATOM 900 C C . ALA A 1 109 ? -18.927 4.360 70.228 1.00 55.06 109 ALA A C 1
ATOM 902 O O . ALA A 1 109 ? -19.716 4.372 69.286 1.00 55.06 109 ALA A O 1
ATOM 903 N N . LEU A 1 110 ? -18.968 5.290 71.190 1.00 54.44 110 LEU A N 1
ATOM 904 C CA . LEU A 1 110 ? -19.929 6.395 71.181 1.00 54.44 110 LEU A CA 1
ATOM 905 C C . LEU A 1 110 ? -19.716 7.319 69.974 1.00 54.44 110 LEU A C 1
ATOM 907 O O . LEU A 1 110 ? -18.601 7.773 69.712 1.00 54.44 110 LEU A O 1
ATOM 911 N N . VAL A 1 111 ? -20.818 7.633 69.292 1.00 56.62 111 VAL A N 1
ATOM 912 C CA . VAL A 1 111 ? -20.869 8.558 68.154 1.00 56.62 111 VAL A CA 1
ATOM 913 C C . VAL A 1 111 ? -20.398 9.949 68.598 1.00 56.62 111 VAL A C 1
ATOM 915 O O . VAL A 1 111 ? -20.941 10.519 69.550 1.00 56.62 111 VAL A O 1
ATOM 918 N N . ARG A 1 112 ? -19.381 10.481 67.904 1.00 59.38 112 ARG A N 1
ATOM 919 C CA . ARG A 1 112 ? -18.896 11.864 68.033 1.00 59.38 112 ARG A CA 1
ATOM 920 C C . ARG A 1 112 ? -19.225 12.666 66.778 1.00 59.38 112 ARG A C 1
ATOM 922 O O . ARG A 1 112 ? -19.167 12.125 65.675 1.00 59.38 112 ARG A O 1
ATOM 929 N N . ASP A 1 113 ? -19.523 13.947 66.971 1.00 52.91 113 ASP A N 1
ATOM 930 C CA . ASP A 1 113 ? -19.801 14.893 65.886 1.00 52.91 113 ASP A CA 1
ATOM 931 C C . ASP A 1 113 ? -18.517 15.229 65.089 1.00 52.91 113 ASP A C 1
ATOM 933 O O . ASP A 1 113 ? -17.465 15.415 65.717 1.00 52.91 113 ASP A O 1
ATOM 937 N N . PRO A 1 114 ? -18.555 15.331 63.743 1.00 56.22 114 PRO A N 1
ATOM 938 C CA . PRO A 1 114 ? -17.351 15.449 62.912 1.00 56.22 114 PRO A CA 1
ATOM 939 C C . PRO A 1 114 ? -16.550 16.747 63.093 1.00 56.22 114 PRO A C 1
ATOM 941 O O . PRO A 1 114 ? -15.352 16.742 62.821 1.00 56.22 114 PRO A O 1
ATOM 944 N N . ASP A 1 115 ? -17.178 17.832 63.562 1.00 51.91 115 ASP A N 1
ATOM 945 C CA . ASP A 1 115 ? -16.552 19.165 63.600 1.00 51.91 115 ASP A CA 1
ATOM 946 C C . ASP A 1 115 ? -16.079 19.603 65.002 1.00 51.91 115 ASP A C 1
ATOM 948 O O . ASP A 1 115 ? -15.172 20.424 65.123 1.00 51.91 115 ASP A O 1
ATOM 952 N N . THR A 1 116 ? -16.650 19.054 66.077 1.00 57.78 116 THR A N 1
ATOM 953 C CA . THR A 1 116 ? -16.370 19.470 67.472 1.00 57.78 116 THR A CA 1
ATOM 954 C C . THR A 1 116 ? -15.967 18.325 68.395 1.00 57.78 116 THR A C 1
ATOM 956 O O . THR A 1 116 ? -15.430 18.569 69.474 1.00 57.78 116 THR A O 1
ATOM 959 N N . GLY A 1 117 ? -16.162 17.070 67.981 1.00 56.66 117 GLY A N 1
ATOM 960 C CA . GLY A 1 117 ? -15.651 15.911 68.700 1.00 56.66 117 GLY A CA 1
ATOM 961 C C . GLY A 1 117 ? -16.253 15.684 70.089 1.00 56.66 117 GLY A C 1
ATOM 962 O O . GLY A 1 117 ? -15.607 15.019 70.889 1.00 56.66 117 GLY A O 1
ATOM 963 N N . GLU A 1 118 ? -17.451 16.169 70.422 1.00 48.47 118 GLU A N 1
ATOM 964 C CA . GLU A 1 118 ? -18.136 15.816 71.682 1.00 48.47 118 GLU A CA 1
ATOM 965 C C . GLU A 1 118 ? -19.120 14.641 71.536 1.00 48.47 118 GLU A C 1
ATOM 967 O O . GLU A 1 118 ? -19.498 14.244 70.435 1.00 48.47 118 GLU A O 1
ATOM 972 N N . LEU A 1 119 ? -19.456 14.027 72.676 1.00 47.66 119 LEU A N 1
ATOM 973 C CA . LEU A 1 119 ? -20.135 12.736 72.803 1.00 47.66 119 LEU A CA 1
ATOM 974 C C . LEU A 1 119 ? -21.654 12.923 73.001 1.00 47.66 119 LEU A C 1
ATOM 976 O O . LEU A 1 119 ? -22.067 13.563 73.971 1.00 47.66 119 LEU A O 1
ATOM 980 N N . PHE A 1 120 ? -22.492 12.321 72.151 1.00 48.00 120 PHE A N 1
ATOM 981 C CA . PHE A 1 120 ? -23.953 12.359 72.326 1.00 48.00 120 PHE A CA 1
ATOM 982 C C . PHE A 1 120 ? -24.400 11.506 73.528 1.00 48.00 120 PHE A C 1
ATOM 984 O O . PHE A 1 120 ? -24.157 10.301 73.567 1.00 48.00 120 PHE A O 1
ATOM 991 N N . LYS A 1 121 ? -25.099 12.108 74.501 1.00 43.88 121 LYS A N 1
ATOM 992 C CA . LYS A 1 121 ? -25.784 11.383 75.588 1.00 43.88 121 LYS A CA 1
ATOM 993 C C . LYS A 1 121 ? -27.279 11.273 75.283 1.00 43.88 121 LYS A C 1
ATOM 995 O O . LYS A 1 121 ? -27.920 12.286 75.024 1.00 43.88 121 LYS A O 1
ATOM 1000 N N . VAL A 1 122 ? -27.829 10.060 75.353 1.00 44.56 122 VAL A N 1
ATOM 1001 C CA . VAL A 1 122 ? -29.279 9.801 75.340 1.00 44.56 122 VAL A CA 1
ATOM 1002 C C . VAL A 1 122 ? -29.614 8.900 76.529 1.00 44.56 122 VAL A C 1
ATOM 1004 O O . VAL A 1 122 ? -29.030 7.826 76.674 1.00 44.56 122 VAL A O 1
ATOM 1007 N N . ASP A 1 123 ? -30.537 9.346 77.380 1.00 33.72 123 ASP A N 1
ATOM 1008 C CA . ASP A 1 123 ? -31.004 8.615 78.562 1.00 33.72 123 ASP A CA 1
ATOM 1009 C C . ASP A 1 123 ? -32.008 7.501 78.188 1.00 33.72 123 ASP A C 1
ATOM 1011 O O . ASP A 1 123 ? -32.863 7.716 77.322 1.00 33.72 123 ASP A O 1
ATOM 1015 N N . PRO A 1 124 ? -31.981 6.319 78.839 1.00 45.44 124 PRO A N 1
ATOM 1016 C CA . PRO A 1 124 ? -32.929 5.249 78.550 1.00 45.44 124 PRO A CA 1
ATOM 1017 C C . PRO A 1 124 ? -34.189 5.324 79.431 1.00 45.44 124 PRO A C 1
ATOM 1019 O O . PRO A 1 124 ? -34.122 5.306 80.661 1.00 45.44 124 PRO A O 1
ATOM 1022 N N . ILE A 1 125 ? -35.362 5.319 78.788 1.00 33.88 125 ILE A N 1
ATOM 1023 C CA . ILE A 1 125 ? -36.669 5.125 79.432 1.00 33.88 125 ILE A CA 1
ATOM 1024 C C . ILE A 1 125 ? -37.004 3.626 79.514 1.00 33.88 125 ILE A C 1
ATOM 1026 O O . ILE A 1 125 ? -36.890 2.868 78.556 1.00 33.88 125 ILE A O 1
ATOM 1030 N N . ASN A 1 126 ? -37.441 3.249 80.710 1.00 37.53 126 ASN A N 1
ATOM 1031 C CA . ASN A 1 126 ? -37.806 1.938 81.237 1.00 37.53 126 ASN A CA 1
ATOM 1032 C C . ASN A 1 126 ? -39.148 1.398 80.678 1.00 37.53 126 ASN A C 1
ATOM 1034 O O . ASN A 1 126 ? -40.064 2.197 80.475 1.00 37.53 126 ASN A O 1
ATOM 1038 N N . LYS A 1 127 ? -39.309 0.065 80.536 1.00 36.16 127 LYS A N 1
ATOM 1039 C CA . LYS A 1 127 ? -40.579 -0.675 80.774 1.00 36.16 127 LYS A CA 1
ATOM 1040 C C . LYS A 1 127 ? -40.416 -2.209 80.747 1.00 36.16 127 LYS A C 1
ATOM 1042 O O . LYS A 1 127 ? -39.557 -2.764 80.074 1.00 36.16 127 LYS A O 1
ATOM 1047 N N . HIS A 1 128 ? -41.262 -2.857 81.548 1.00 31.59 128 HIS A N 1
ATOM 1048 C CA . HIS A 1 128 ? -41.132 -4.185 82.154 1.00 31.59 128 HIS A CA 1
ATOM 1049 C C . HIS A 1 128 ? -41.774 -5.371 81.382 1.00 31.59 128 HIS A C 1
ATOM 1051 O O . HIS A 1 128 ? -42.667 -5.196 80.561 1.00 31.59 128 HIS A O 1
ATOM 1057 N N . LYS A 1 129 ? -41.297 -6.572 81.767 1.00 32.69 129 LYS A N 1
ATOM 1058 C CA . LYS A 1 129 ? -41.805 -7.977 81.717 1.00 32.69 129 LYS A CA 1
ATOM 1059 C C . LYS A 1 129 ? -43.311 -8.143 82.074 1.00 32.69 129 LYS A C 1
ATOM 1061 O O . LYS A 1 129 ? -43.849 -7.223 82.671 1.00 32.69 129 LYS A O 1
ATOM 1066 N N . ALA A 1 130 ? -44.059 -9.253 81.912 1.00 29.06 130 ALA A N 1
ATOM 1067 C CA . ALA A 1 130 ? -43.923 -10.663 81.469 1.00 29.06 130 ALA A CA 1
ATOM 1068 C C . ALA A 1 130 ? -45.352 -11.283 81.339 1.00 29.06 130 ALA A C 1
ATOM 1070 O O . ALA A 1 130 ? -46.306 -10.684 81.833 1.00 29.06 130 ALA A O 1
ATOM 1071 N N . GLY A 1 131 ? -45.496 -12.501 80.784 1.00 29.39 131 GLY A N 1
ATOM 1072 C CA . GLY A 1 131 ? -46.716 -13.321 80.933 1.00 29.39 131 GLY A CA 1
ATOM 1073 C C . GLY A 1 131 ? -46.689 -14.682 80.211 1.00 29.39 131 GLY A C 1
ATOM 1074 O O . GLY A 1 131 ? -46.600 -14.729 78.994 1.00 29.39 131 GLY A O 1
ATOM 1075 N N . THR A 1 132 ? -46.753 -15.754 81.001 1.00 31.47 132 THR A N 1
ATOM 1076 C CA . THR A 1 132 ? -46.589 -17.206 80.751 1.00 31.47 132 THR A CA 1
ATOM 1077 C C . THR A 1 132 ? -47.871 -17.912 80.261 1.00 31.47 132 THR A C 1
ATOM 1079 O O . THR A 1 132 ? -48.952 -17.459 80.621 1.00 31.47 132 THR A O 1
ATOM 1082 N N . THR A 1 133 ? -47.773 -19.042 79.536 1.00 32.97 133 THR A N 1
ATOM 1083 C CA . THR A 1 133 ? -48.307 -20.398 79.891 1.00 32.97 133 THR A CA 1
ATOM 1084 C C . THR A 1 133 ? -48.434 -21.351 78.694 1.00 32.97 133 THR A C 1
ATOM 1086 O O . THR A 1 133 ? -48.730 -20.949 77.572 1.00 32.97 133 THR A O 1
ATOM 1089 N N . ASP A 1 134 ? -48.132 -22.612 79.000 1.00 33.09 134 ASP A N 1
ATOM 1090 C CA . ASP A 1 134 ? -48.131 -23.819 78.178 1.00 33.09 134 ASP A CA 1
ATOM 1091 C C . ASP A 1 134 ? -49.528 -24.238 77.683 1.00 33.09 134 ASP A C 1
ATOM 1093 O O . ASP A 1 134 ? -50.524 -23.928 78.324 1.00 33.09 134 ASP A O 1
ATOM 1097 N N . ASP A 1 135 ? -49.584 -24.993 76.577 1.00 33.00 135 ASP A N 1
ATOM 1098 C CA . ASP A 1 135 ? -50.235 -26.316 76.567 1.00 33.00 135 ASP A CA 1
ATOM 1099 C C . ASP A 1 135 ? -50.009 -27.063 75.238 1.00 33.00 135 ASP A C 1
ATOM 1101 O O . ASP A 1 135 ? -50.348 -26.610 74.141 1.00 33.00 135 ASP A O 1
ATOM 1105 N N . LEU A 1 136 ? -49.418 -28.255 75.357 1.00 43.38 136 LEU A N 1
ATOM 1106 C CA . LEU A 1 136 ? -49.310 -29.262 74.307 1.00 43.38 136 LEU A CA 1
ATOM 1107 C C . LEU A 1 136 ? -50.638 -30.021 74.186 1.00 43.38 136 LEU A C 1
ATOM 1109 O O . LEU A 1 136 ? -51.017 -30.747 75.099 1.00 43.38 136 LEU A O 1
ATOM 1113 N N . HIS A 1 137 ? -51.259 -29.989 73.005 1.00 41.09 137 HIS A N 1
ATOM 1114 C CA . HIS A 1 137 ? -52.193 -31.034 72.584 1.00 41.09 137 HIS A CA 1
ATOM 1115 C C . HIS A 1 137 ? -51.794 -31.601 71.220 1.00 41.09 137 HIS A C 1
ATOM 1117 O O . HIS A 1 137 ? -51.837 -30.949 70.177 1.00 41.09 137 HIS A O 1
ATOM 1123 N N . LEU A 1 138 ? -51.394 -32.868 71.257 1.00 48.44 138 LEU A N 1
ATOM 1124 C CA . LEU A 1 138 ? -51.165 -33.732 70.113 1.00 48.44 138 LEU A CA 1
ATOM 1125 C C . LEU A 1 138 ? -52.525 -34.071 69.478 1.00 48.44 138 LEU A C 1
ATOM 1127 O O . LEU A 1 138 ? -53.343 -34.738 70.106 1.00 48.44 138 LEU A O 1
ATOM 1131 N N . SER A 1 139 ? -52.775 -33.655 68.235 1.00 39.75 139 SER A N 1
ATOM 1132 C CA . SER A 1 139 ? -53.790 -34.274 67.365 1.00 39.75 139 SER A CA 1
ATOM 1133 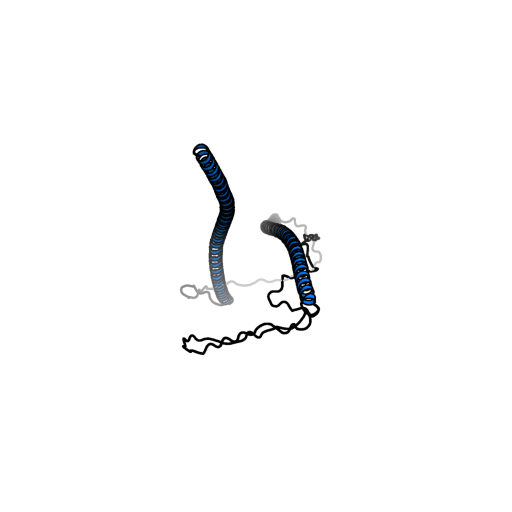C C . SER A 1 139 ? -53.456 -34.043 65.894 1.00 39.75 139 SER A C 1
ATOM 1135 O O . SER A 1 139 ? -53.842 -33.085 65.236 1.00 39.75 139 SER A O 1
ATOM 1137 N N . ARG A 1 140 ? -52.650 -34.983 65.414 1.00 47.09 140 ARG A N 1
ATOM 1138 C CA . ARG A 1 140 ? -52.631 -35.576 64.079 1.00 47.09 140 ARG A CA 1
ATOM 1139 C C . ARG A 1 140 ? -53.987 -35.468 63.352 1.00 47.09 140 ARG A C 1
ATOM 1141 O O . ARG A 1 140 ? -54.829 -36.333 63.526 1.00 47.09 140 ARG A O 1
ATOM 1148 N N . VAL A 1 141 ? -54.149 -34.400 62.570 1.00 44.09 141 VAL A N 1
ATOM 1149 C CA . VAL A 1 141 ? -54.771 -34.244 61.233 1.00 44.09 141 VAL A CA 1
ATOM 1150 C C . VAL A 1 141 ? -54.780 -32.731 60.992 1.00 44.09 141 VAL A C 1
ATOM 1152 O O . VAL A 1 141 ? -55.518 -31.995 61.638 1.00 44.09 141 VAL A O 1
ATOM 1155 N N . ARG A 1 142 ? -53.913 -32.233 60.103 1.00 41.91 142 ARG A N 1
ATOM 1156 C CA . ARG A 1 142 ? -53.994 -30.840 59.651 1.00 41.91 142 ARG A CA 1
ATOM 1157 C C . ARG A 1 142 ? -54.928 -30.834 58.448 1.00 41.91 142 ARG A C 1
ATOM 1159 O O . ARG A 1 142 ? -54.483 -31.040 57.323 1.00 41.91 142 ARG A O 1
ATOM 1166 N N . GLU A 1 143 ? -56.221 -30.657 58.700 1.00 48.03 143 GLU A N 1
ATOM 1167 C CA . GLU A 1 143 ? -57.150 -30.220 57.661 1.00 48.03 143 GLU A CA 1
ATOM 1168 C C . GLU A 1 143 ? -56.609 -28.888 57.135 1.00 48.03 143 GLU A C 1
ATOM 1170 O O . GLU A 1 143 ? -56.627 -27.865 57.825 1.00 48.03 143 GLU A O 1
ATOM 1175 N N . VAL A 1 144 ? -56.017 -28.910 55.940 1.00 51.25 144 VAL A N 1
ATOM 1176 C CA . VAL A 1 144 ? -55.690 -27.682 55.224 1.00 51.25 144 VAL A CA 1
ATOM 1177 C C . VAL A 1 144 ? -57.033 -27.111 54.811 1.00 51.25 144 VAL A C 1
ATOM 1179 O O . VAL A 1 144 ? -57.583 -27.478 53.777 1.00 51.25 144 VAL A O 1
ATOM 1182 N N . GLN A 1 145 ? -57.590 -26.259 55.670 1.00 46.03 145 GLN A N 1
ATOM 1183 C CA . GLN A 1 145 ? -58.695 -25.393 55.306 1.00 46.03 145 GLN A CA 1
ATOM 1184 C C . GLN A 1 145 ? -58.303 -24.736 53.988 1.00 46.03 145 GLN A C 1
ATOM 1186 O O . GLN A 1 145 ? -57.289 -24.035 53.912 1.00 46.03 145 GLN A O 1
ATOM 1191 N N . ILE A 1 146 ? -59.090 -24.997 52.946 1.00 54.16 146 ILE A N 1
ATOM 1192 C CA . ILE A 1 146 ? -59.101 -24.206 51.722 1.00 54.16 146 ILE A CA 1
ATOM 1193 C C . ILE A 1 146 ? -59.612 -22.832 52.160 1.00 54.16 146 ILE A C 1
ATOM 1195 O O . ILE A 1 146 ? -60.788 -22.506 52.050 1.00 54.16 146 ILE A O 1
ATOM 1199 N N . ARG A 1 147 ? -58.740 -22.061 52.809 1.00 55.75 147 ARG A N 1
ATOM 1200 C CA . ARG A 1 147 ? -59.000 -20.679 53.157 1.00 55.75 147 ARG A CA 1
ATOM 1201 C C . ARG A 1 147 ? -58.829 -19.950 51.847 1.00 55.75 147 ARG A C 1
ATOM 1203 O O . ARG A 1 147 ? -57.708 -19.866 51.341 1.00 55.75 147 ARG A O 1
ATOM 1210 N N . GLU A 1 148 ? -59.941 -19.514 51.271 1.00 58.66 148 GLU A N 1
ATOM 1211 C CA . GLU A 1 148 ? -59.887 -18.651 50.103 1.00 58.66 148 GLU A CA 1
ATOM 1212 C C . GLU A 1 148 ? -58.911 -17.514 50.420 1.00 58.66 148 GLU A C 1
ATOM 1214 O O . GLU A 1 148 ? -58.989 -16.919 51.505 1.00 58.66 148 GLU A O 1
ATOM 1219 N N . PRO A 1 149 ? -57.893 -17.318 49.568 1.00 66.19 149 PRO A N 1
ATOM 1220 C CA . PRO A 1 149 ? -56.829 -16.387 49.871 1.00 66.19 149 PRO A CA 1
ATOM 1221 C C . PRO A 1 149 ? -57.456 -15.009 50.047 1.00 66.19 149 PRO A C 1
ATOM 1223 O O . PRO A 1 149 ? -58.148 -14.512 49.160 1.00 66.19 149 PRO A O 1
ATOM 1226 N N . ASP A 1 150 ? -57.231 -14.427 51.224 1.00 75.44 150 ASP A N 1
ATOM 1227 C CA . ASP A 1 150 ? -57.763 -13.117 51.577 1.00 75.44 150 ASP A CA 1
ATOM 1228 C C . ASP A 1 150 ? -57.376 -12.110 50.482 1.00 75.44 150 ASP A C 1
ATOM 1230 O O . ASP A 1 150 ? -56.271 -12.169 49.930 1.00 75.44 150 ASP A O 1
ATOM 1234 N N . GLN A 1 151 ? -58.282 -11.198 50.127 1.00 83.38 151 GLN A N 1
ATOM 1235 C CA . GLN A 1 151 ? -58.104 -10.289 48.987 1.00 83.38 151 GLN A CA 1
ATOM 1236 C C . GLN A 1 151 ? -56.798 -9.483 49.105 1.00 83.38 151 GLN A C 1
ATOM 1238 O O . GLN A 1 151 ? -56.151 -9.154 48.109 1.00 83.38 151 GLN A O 1
ATOM 1243 N N . THR A 1 152 ? -56.377 -9.214 50.338 1.00 83.81 152 THR A N 1
ATOM 1244 C CA . THR A 1 152 ? -55.093 -8.600 50.688 1.00 83.81 152 THR A CA 1
ATOM 1245 C C . THR A 1 152 ? -53.892 -9.506 50.382 1.00 83.81 152 THR A C 1
ATOM 1247 O O . THR A 1 152 ? -52.909 -9.044 49.806 1.00 83.81 152 THR A O 1
ATOM 1250 N N . GLN A 1 153 ? -53.966 -10.806 50.681 1.00 86.94 153 GLN A N 1
ATOM 1251 C CA . GLN A 1 153 ? -52.910 -11.784 50.394 1.00 86.94 153 GLN A CA 1
ATOM 1252 C C . GLN A 1 153 ? -52.721 -12.008 48.890 1.00 86.94 153 GLN A C 1
ATOM 1254 O O . GLN A 1 153 ? -51.586 -12.168 48.432 1.00 86.94 153 GLN A O 1
ATOM 1259 N N . LEU A 1 154 ? -53.807 -11.992 48.110 1.00 87.44 154 LEU A N 1
ATOM 1260 C CA . LEU A 1 154 ? -53.731 -12.031 46.646 1.00 87.44 154 LEU A CA 1
ATOM 1261 C C . LEU A 1 154 ? -53.052 -10.783 46.082 1.00 87.44 154 LEU A C 1
ATOM 1263 O O . LEU A 1 154 ? -52.201 -10.913 45.205 1.00 87.44 154 LEU A O 1
ATOM 1267 N N . ARG A 1 155 ? -53.373 -9.596 46.612 1.00 88.25 155 ARG A N 1
ATOM 1268 C CA . ARG A 1 155 ? -52.721 -8.335 46.218 1.00 88.25 155 ARG A CA 1
ATOM 1269 C C . ARG A 1 155 ? -51.223 -8.354 46.513 1.00 88.25 155 ARG A C 1
ATOM 1271 O O . ARG A 1 155 ? -50.441 -8.076 45.619 1.00 88.25 155 ARG A O 1
ATOM 1278 N N . LEU A 1 156 ? -50.811 -8.800 47.701 1.00 91.69 156 LEU A N 1
ATOM 1279 C CA . LEU A 1 156 ? -49.386 -8.915 48.043 1.00 91.69 156 LEU A CA 1
ATOM 1280 C C . LEU A 1 156 ? -48.631 -9.888 47.123 1.00 91.69 156 LEU A C 1
ATOM 1282 O O . LEU A 1 156 ? -47.492 -9.626 46.732 1.00 91.69 156 LEU A O 1
ATOM 1286 N N . LYS A 1 157 ? -49.254 -11.014 46.752 1.00 92.56 157 LYS A N 1
ATOM 1287 C CA . LYS A 1 157 ? -48.674 -11.943 45.768 1.00 92.56 157 LYS A CA 1
ATOM 1288 C C . LYS A 1 157 ? -48.620 -11.333 44.368 1.00 92.56 157 LYS A C 1
ATOM 1290 O O . LYS A 1 157 ? -47.621 -11.535 43.682 1.00 92.56 157 LYS A O 1
ATOM 1295 N N . LEU A 1 158 ? -49.650 -10.592 43.960 1.00 93.69 158 LEU A N 1
ATOM 1296 C CA . LEU A 1 158 ? -49.675 -9.875 42.687 1.00 93.69 158 LEU A CA 1
ATOM 1297 C C . LEU A 1 158 ? -48.537 -8.851 42.624 1.00 93.69 158 LEU A C 1
ATOM 1299 O O . LEU A 1 158 ? -47.763 -8.881 41.674 1.00 93.69 158 LEU A O 1
ATOM 1303 N N . ASP A 1 159 ? -48.366 -8.042 43.669 1.00 95.00 159 ASP A N 1
ATOM 1304 C CA . ASP A 1 159 ? -47.284 -7.057 43.772 1.00 95.00 159 ASP A CA 1
ATOM 1305 C C . ASP A 1 159 ? -45.906 -7.735 43.736 1.00 95.00 159 ASP A C 1
ATOM 1307 O O . ASP A 1 159 ? -44.999 -7.289 43.033 1.00 95.00 159 ASP A O 1
ATOM 1311 N N . SER A 1 160 ? -45.749 -8.867 44.430 1.00 94.88 160 SER A N 1
ATOM 1312 C CA . SER A 1 160 ? -44.512 -9.656 44.395 1.00 94.88 160 SER A CA 1
ATOM 1313 C C . SER A 1 160 ? -44.179 -10.153 42.984 1.00 94.88 160 SER A C 1
ATOM 1315 O O . SER A 1 160 ? -43.038 -10.016 42.531 1.00 94.88 160 SER A O 1
ATOM 1317 N N . VAL A 1 161 ? -45.165 -10.696 42.264 1.00 95.38 161 VAL A N 1
ATOM 1318 C CA . VAL A 1 161 ? -44.990 -11.159 40.879 1.00 95.38 161 VAL A CA 1
ATOM 1319 C C . VAL A 1 161 ? -44.724 -9.981 39.940 1.00 95.38 161 VAL A C 1
ATOM 1321 O O . VAL A 1 161 ? -43.843 -10.086 39.088 1.00 95.38 161 VAL A O 1
ATOM 1324 N N . GLN A 1 162 ? -45.399 -8.846 40.132 1.00 95.50 162 GLN A N 1
ATOM 1325 C CA . GLN A 1 162 ? -45.189 -7.618 39.362 1.00 95.50 162 GLN A CA 1
ATOM 1326 C C . GLN A 1 162 ? -43.741 -7.125 39.494 1.00 95.50 162 GLN A C 1
ATOM 1328 O O . GLN A 1 162 ? -43.083 -6.837 38.494 1.00 95.50 162 GLN A O 1
ATOM 1333 N N . VAL A 1 163 ? -43.203 -7.092 40.717 1.00 94.88 163 VAL A N 1
ATOM 1334 C CA . VAL A 1 163 ? -41.803 -6.715 40.967 1.00 94.88 163 VAL A CA 1
ATOM 1335 C C . VAL A 1 163 ? -40.843 -7.705 40.305 1.00 94.88 163 VAL A C 1
ATOM 1337 O O . VAL A 1 163 ? -39.876 -7.290 39.664 1.00 94.88 163 VAL A O 1
ATOM 1340 N N . GLN A 1 164 ? -41.103 -9.012 40.403 1.00 96.62 164 GLN A N 1
ATOM 1341 C CA . GLN A 1 164 ? -40.269 -10.020 39.737 1.00 96.62 164 GLN A CA 1
ATOM 1342 C C . GLN A 1 164 ? -40.292 -9.890 38.209 1.00 96.62 164 GLN A C 1
ATOM 1344 O O . GLN A 1 164 ? -39.259 -10.105 37.567 1.00 96.62 164 GLN A O 1
ATOM 1349 N N . LEU A 1 165 ? -41.442 -9.539 37.633 1.00 95.00 165 LEU A N 1
ATOM 1350 C CA . LEU A 1 165 ? -41.599 -9.296 36.202 1.00 95.00 165 LEU A CA 1
ATOM 1351 C C . LEU A 1 165 ? -40.769 -8.083 35.769 1.00 95.00 165 LEU A C 1
ATOM 1353 O O . LEU A 1 165 ? -39.924 -8.224 34.889 1.00 95.00 165 LEU A O 1
ATOM 1357 N N . LEU A 1 166 ? -40.892 -6.953 36.472 1.00 95.00 166 LEU A N 1
ATOM 1358 C CA . LEU A 1 166 ? -40.116 -5.737 36.193 1.00 95.00 166 LEU A CA 1
ATOM 1359 C C . LEU A 1 166 ? -38.600 -5.976 36.280 1.00 95.00 166 LEU A C 1
ATOM 1361 O O . LEU A 1 166 ? -37.829 -5.495 35.448 1.00 95.00 166 LEU A O 1
ATOM 1365 N N . VAL A 1 167 ? -38.147 -6.766 37.261 1.00 96.12 167 VAL A N 1
ATOM 1366 C CA . VAL A 1 167 ? -36.728 -7.144 37.380 1.00 96.12 167 VAL A CA 1
ATOM 1367 C C . VAL A 1 167 ? -36.271 -7.987 36.186 1.00 96.12 167 VAL A C 1
ATOM 1369 O O . VAL A 1 167 ? -35.153 -7.803 35.696 1.00 96.12 167 VAL A O 1
ATOM 1372 N N . ARG A 1 168 ? -37.108 -8.914 35.704 1.00 96.19 168 ARG A N 1
ATOM 1373 C CA . ARG A 1 168 ? -36.791 -9.723 34.517 1.00 96.19 168 ARG A CA 1
ATOM 1374 C C . ARG A 1 168 ? -36.794 -8.894 33.237 1.00 96.19 168 ARG A C 1
ATOM 1376 O O . ARG A 1 168 ? -35.878 -9.059 32.436 1.00 96.19 168 ARG A O 1
ATOM 1383 N N . GLU A 1 169 ? -37.745 -7.986 33.068 1.00 96.44 169 GLU A N 1
ATOM 1384 C CA . GLU A 1 169 ? -37.806 -7.071 31.921 1.00 96.44 169 GLU A CA 1
ATOM 1385 C C . GLU A 1 169 ? -36.569 -6.172 31.851 1.00 96.44 169 GLU A C 1
ATOM 1387 O O . GLU A 1 169 ? -35.947 -6.062 30.793 1.00 96.44 169 GLU A O 1
ATOM 1392 N N . LYS A 1 170 ? -36.133 -5.620 32.992 1.00 95.19 170 LYS A N 1
ATOM 1393 C CA . LYS A 1 170 ? -34.876 -4.866 33.077 1.00 95.19 170 LYS A CA 1
ATOM 1394 C C . LYS A 1 170 ? -33.682 -5.702 32.604 1.00 95.19 170 LYS A C 1
ATOM 1396 O O . LYS A 1 170 ? -32.902 -5.236 31.777 1.00 95.19 170 LYS A O 1
ATOM 1401 N N . LYS A 1 171 ? -33.549 -6.941 33.091 1.00 95.38 171 LYS A N 1
ATOM 1402 C CA . LYS A 1 171 ? -32.460 -7.842 32.671 1.00 95.38 171 LYS A CA 1
ATOM 1403 C C . LYS A 1 171 ? -32.518 -8.163 31.178 1.00 95.38 171 LYS A C 1
ATOM 1405 O O . LYS A 1 171 ? -31.484 -8.195 30.522 1.00 95.38 171 LYS A O 1
ATOM 1410 N N . LEU A 1 172 ? -33.709 -8.387 30.625 1.00 96.19 172 LEU A N 1
ATOM 1411 C CA . LEU A 1 172 ? -33.877 -8.632 29.190 1.00 96.19 172 LEU A CA 1
ATOM 1412 C C . LEU A 1 172 ? -33.454 -7.421 28.353 1.00 96.19 172 LEU A C 1
ATOM 1414 O O . LEU A 1 172 ? -32.822 -7.596 27.311 1.00 96.19 172 LEU A O 1
ATOM 1418 N N . LEU A 1 173 ? -33.737 -6.205 28.822 1.00 97.44 173 LEU A N 1
ATOM 1419 C CA . LEU A 1 173 ? -33.281 -4.986 28.161 1.00 97.44 173 LEU A CA 1
ATOM 1420 C C . LEU A 1 173 ? -31.750 -4.861 28.191 1.00 97.44 173 LEU A C 1
ATOM 1422 O O . LEU A 1 173 ? -31.142 -4.544 27.168 1.00 97.44 173 LEU A O 1
ATOM 1426 N N . GLU A 1 174 ? -31.119 -5.171 29.327 1.00 96.44 174 GLU A N 1
ATOM 1427 C CA . GLU A 1 174 ? -29.655 -5.221 29.450 1.00 96.44 174 GLU A CA 1
ATOM 1428 C C . GLU A 1 174 ? -29.042 -6.248 28.481 1.00 96.44 174 GLU A C 1
ATOM 1430 O O . GLU A 1 174 ? -28.095 -5.923 27.758 1.00 96.44 174 GLU A O 1
ATOM 1435 N N . TYR A 1 175 ? -29.613 -7.455 28.386 1.00 97.06 175 TYR A N 1
ATOM 1436 C CA . TYR A 1 175 ? -29.169 -8.469 27.422 1.00 97.06 175 TYR A CA 1
ATOM 1437 C C . TYR A 1 175 ? -29.348 -8.026 25.968 1.00 97.06 175 TYR A C 1
ATOM 1439 O O . TYR A 1 175 ? -28.472 -8.291 25.147 1.00 97.06 175 TYR A O 1
ATOM 1447 N N . ASN A 1 176 ? -30.437 -7.331 25.636 1.00 97.44 176 ASN A N 1
ATOM 1448 C CA . ASN A 1 176 ? -30.661 -6.821 24.282 1.00 97.44 176 ASN A CA 1
ATOM 1449 C C . ASN A 1 176 ? -29.615 -5.756 23.908 1.00 97.44 176 ASN A C 1
ATOM 1451 O O . ASN A 1 176 ? -29.025 -5.818 22.831 1.00 97.44 176 ASN A O 1
ATOM 1455 N N . LEU A 1 177 ? -29.304 -4.833 24.823 1.00 96.81 177 LEU A N 1
ATOM 1456 C CA . LEU A 1 177 ? -28.245 -3.839 24.620 1.00 96.81 177 LEU A CA 1
ATOM 1457 C C . LEU A 1 177 ? -26.869 -4.491 24.440 1.00 96.81 177 LEU A C 1
ATOM 1459 O O . LEU A 1 177 ? -26.111 -4.092 23.552 1.00 96.81 177 LEU A O 1
ATOM 1463 N N . LEU A 1 178 ? -26.559 -5.515 25.241 1.00 97.44 178 LEU A N 1
ATOM 1464 C CA . LEU A 1 178 ? -25.334 -6.300 25.087 1.00 97.44 178 LEU A CA 1
ATOM 1465 C C . LEU A 1 178 ? -25.292 -7.011 23.734 1.00 97.44 178 LEU A C 1
ATOM 1467 O O . LEU A 1 178 ? -24.276 -6.925 23.051 1.00 97.44 178 LEU A O 1
ATOM 1471 N N . LEU A 1 179 ? -26.391 -7.638 23.310 1.00 96.94 179 LEU A N 1
ATOM 1472 C CA . LEU A 1 179 ? -26.492 -8.300 22.010 1.00 96.94 179 LEU A CA 1
ATOM 1473 C C . LEU A 1 179 ? -26.284 -7.316 20.850 1.00 96.94 179 LEU A C 1
ATOM 1475 O O . LEU A 1 179 ? -25.569 -7.606 19.894 1.00 96.94 179 LEU A O 1
ATOM 1479 N N . GLN A 1 180 ? -26.861 -6.117 20.931 1.00 97.19 180 GLN A N 1
ATOM 1480 C CA . GLN A 1 180 ? -26.615 -5.075 19.933 1.00 97.19 180 GLN A CA 1
ATOM 1481 C C . GLN A 1 180 ? -25.144 -4.643 19.915 1.00 97.19 180 GLN A C 1
ATOM 1483 O O . GLN A 1 180 ? -24.576 -4.421 18.843 1.00 97.19 180 GLN A O 1
ATOM 1488 N N . ALA A 1 181 ? -24.508 -4.523 21.082 1.00 96.12 181 ALA A N 1
ATOM 1489 C CA . ALA A 1 181 ? -23.096 -4.170 21.177 1.00 96.12 181 ALA A CA 1
ATOM 1490 C C . ALA A 1 181 ? -22.183 -5.270 20.608 1.00 96.12 181 ALA A C 1
ATOM 1492 O O . ALA A 1 181 ? -21.249 -4.953 19.865 1.00 96.12 181 ALA A O 1
ATOM 1493 N N . THR A 1 182 ? -22.460 -6.544 20.903 1.00 96.75 182 THR A N 1
ATOM 1494 C CA . THR A 1 182 ? -21.695 -7.679 20.367 1.00 96.75 182 THR A CA 1
ATOM 1495 C C . THR A 1 182 ? -21.883 -7.811 18.863 1.00 96.75 182 THR A C 1
ATOM 1497 O O . THR A 1 182 ? -20.887 -7.942 18.158 1.00 96.75 182 THR A O 1
ATOM 1500 N N . ASN A 1 183 ? -23.105 -7.669 18.345 1.00 96.88 183 ASN A N 1
ATOM 1501 C CA . ASN A 1 183 ? -23.366 -7.702 16.903 1.00 96.88 183 ASN A CA 1
ATOM 1502 C C . ASN A 1 183 ? -22.611 -6.590 16.163 1.00 96.88 183 ASN A C 1
ATOM 1504 O O . ASN A 1 183 ? -21.912 -6.866 15.190 1.00 96.88 183 ASN A O 1
ATOM 1508 N N . ARG A 1 184 ? -22.620 -5.356 16.685 1.00 97.19 184 ARG A N 1
ATOM 1509 C CA . ARG A 1 184 ? -21.808 -4.255 16.129 1.00 97.19 184 ARG A CA 1
ATOM 1510 C C . ARG A 1 184 ? -20.310 -4.565 16.146 1.00 97.19 184 ARG A C 1
ATOM 1512 O O . ARG A 1 184 ? -19.571 -4.106 15.275 1.00 97.19 184 ARG A O 1
ATOM 1519 N N . LEU A 1 185 ? -19.825 -5.282 17.162 1.00 97.50 185 LEU A N 1
ATOM 1520 C CA . LEU A 1 185 ? -18.423 -5.689 17.239 1.00 97.50 185 LEU A CA 1
ATOM 1521 C C . LEU A 1 185 ? -18.107 -6.786 16.212 1.00 97.50 185 LEU A C 1
ATOM 1523 O O . LEU A 1 185 ? -17.079 -6.704 15.542 1.00 97.50 185 LEU A O 1
ATOM 1527 N N . ILE A 1 186 ? -19.003 -7.762 16.056 1.00 97.31 186 ILE A N 1
ATOM 1528 C CA . ILE A 1 186 ? -18.904 -8.832 15.058 1.00 97.31 186 ILE A CA 1
ATOM 1529 C C . ILE A 1 186 ? -18.856 -8.234 13.652 1.00 97.31 186 ILE A C 1
ATOM 1531 O O . ILE A 1 186 ? -17.928 -8.542 12.909 1.00 97.31 186 ILE A O 1
ATOM 1535 N N . GLU A 1 187 ? -19.761 -7.316 13.313 1.00 97.31 187 GLU A N 1
ATOM 1536 C CA . GLU A 1 187 ? -19.770 -6.626 12.016 1.00 97.31 187 GLU A CA 1
ATOM 1537 C C . GLU A 1 187 ? -18.449 -5.887 11.751 1.00 97.31 187 GLU A C 1
ATOM 1539 O O . GLU A 1 187 ? -17.864 -6.007 10.674 1.00 97.31 187 GLU A O 1
ATOM 1544 N N . LYS A 1 188 ? -17.910 -5.173 12.752 1.00 96.88 188 LYS A N 1
ATOM 1545 C CA . LYS A 1 188 ? -16.605 -4.494 12.637 1.00 96.88 188 LYS A CA 1
ATOM 1546 C C . LYS A 1 188 ? -15.455 -5.473 12.404 1.00 96.88 188 LYS A C 1
ATOM 1548 O O . LYS A 1 188 ? -14.548 -5.173 11.624 1.00 96.88 188 LYS A O 1
ATOM 1553 N N . LEU A 1 189 ? -15.461 -6.613 13.093 1.00 94.56 189 LEU A N 1
ATOM 1554 C CA . LEU A 1 189 ? -14.441 -7.649 12.938 1.00 94.56 189 LEU A CA 1
ATOM 1555 C C . LEU A 1 189 ? -14.545 -8.337 11.576 1.00 94.56 189 LEU A C 1
ATOM 1557 O O . LEU A 1 189 ? -13.522 -8.506 10.917 1.00 94.56 189 LEU A O 1
ATOM 1561 N N . GLN A 1 190 ? -15.756 -8.662 11.126 1.00 96.12 190 GLN A N 1
ATOM 1562 C CA . GLN A 1 190 ? -16.009 -9.233 9.804 1.00 96.12 190 GLN A CA 1
ATOM 1563 C C . GLN A 1 190 ? -15.587 -8.274 8.692 1.00 96.12 190 GLN A C 1
ATOM 1565 O O . GLN A 1 190 ? -14.872 -8.680 7.781 1.00 96.12 190 GLN A O 1
ATOM 1570 N N . HIS A 1 191 ? -15.936 -6.990 8.799 1.00 94.81 191 HIS A N 1
ATOM 1571 C CA . HIS A 1 191 ? -15.499 -5.974 7.845 1.00 94.81 191 HIS A CA 1
ATOM 1572 C C . HIS A 1 191 ? -13.970 -5.856 7.809 1.00 94.81 191 HIS A C 1
ATOM 1574 O O . HIS A 1 191 ? -13.372 -5.846 6.735 1.00 94.81 191 HIS A O 1
ATOM 1580 N N . ARG A 1 192 ? -13.308 -5.828 8.975 1.00 93.62 192 ARG A N 1
ATOM 1581 C CA . ARG A 1 192 ? -11.838 -5.815 9.048 1.00 93.62 192 ARG A CA 1
ATOM 1582 C C . ARG A 1 192 ? -11.222 -7.077 8.437 1.00 93.62 192 ARG A C 1
ATOM 1584 O O . ARG A 1 192 ? -10.215 -6.972 7.743 1.00 93.62 192 ARG A O 1
ATOM 1591 N N . ALA A 1 193 ? -11.804 -8.248 8.687 1.00 91.31 193 ALA A N 1
ATOM 1592 C CA . ALA A 1 193 ? -11.348 -9.505 8.102 1.00 91.31 193 ALA A CA 1
ATOM 1593 C C . ALA A 1 193 ? -11.512 -9.504 6.573 1.00 91.31 193 ALA A C 1
ATOM 1595 O O . ALA A 1 193 ? -10.568 -9.858 5.869 1.00 91.31 193 ALA A O 1
ATOM 1596 N N . GLY A 1 194 ? -12.652 -9.021 6.064 1.00 88.50 194 GLY A N 1
ATOM 1597 C CA . GLY A 1 194 ? -12.909 -8.842 4.632 1.00 88.50 194 GLY A CA 1
ATOM 1598 C C . GLY A 1 194 ? -11.893 -7.910 3.970 1.00 88.50 194 GLY A C 1
ATOM 1599 O O . GLY A 1 194 ? -11.235 -8.301 3.011 1.00 88.50 194 GLY A O 1
ATOM 1600 N N . GLN A 1 195 ? -11.650 -6.735 4.557 1.00 87.56 195 GLN A N 1
ATOM 1601 C CA . GLN A 1 195 ? -10.614 -5.809 4.082 1.00 87.56 195 GLN A CA 1
ATOM 1602 C C . GLN A 1 195 ? -9.209 -6.436 4.099 1.00 87.56 195 GLN A C 1
ATOM 1604 O O . GLN A 1 195 ? -8.424 -6.255 3.166 1.00 87.56 195 GLN A O 1
ATOM 1609 N N . GLY A 1 196 ? -8.879 -7.195 5.148 1.00 86.25 196 GLY A N 1
ATOM 1610 C CA . GLY A 1 196 ? -7.625 -7.947 5.235 1.00 86.25 196 GLY A CA 1
ATOM 1611 C C . GLY A 1 196 ? -7.482 -8.992 4.124 1.00 86.25 196 GLY A C 1
ATOM 1612 O O . GLY A 1 196 ? -6.401 -9.164 3.562 1.00 86.25 196 GLY A O 1
ATOM 1613 N N . HIS A 1 197 ? -8.569 -9.676 3.766 1.00 88.81 197 HIS A N 1
ATOM 1614 C CA . HIS A 1 197 ? -8.582 -10.625 2.654 1.00 88.81 197 HIS A CA 1
ATOM 1615 C C . HIS A 1 197 ? -8.400 -9.937 1.298 1.00 88.81 197 HIS A C 1
ATOM 1617 O O . HIS A 1 197 ? -7.610 -10.424 0.488 1.00 88.81 197 HIS A O 1
ATOM 1623 N N . ASP A 1 198 ? -9.056 -8.800 1.068 1.00 88.19 198 ASP A N 1
ATOM 1624 C CA . ASP A 1 198 ? -8.951 -8.061 -0.195 1.00 88.19 198 ASP A CA 1
ATOM 1625 C C . ASP A 1 198 ? -7.546 -7.488 -0.407 1.00 88.19 198 ASP A C 1
ATOM 1627 O O . ASP A 1 198 ? -6.952 -7.673 -1.470 1.00 88.19 198 ASP A O 1
ATOM 1631 N N . THR A 1 199 ? -6.971 -6.873 0.628 1.00 89.00 199 THR A N 1
ATOM 1632 C CA . THR A 1 199 ? -5.584 -6.372 0.606 1.00 89.00 199 THR A CA 1
ATOM 1633 C C . THR A 1 199 ? -4.566 -7.489 0.380 1.00 89.00 199 THR A C 1
ATOM 1635 O O . THR A 1 199 ? -3.678 -7.357 -0.462 1.00 89.00 199 THR A O 1
ATOM 1638 N N . THR A 1 200 ? -4.721 -8.628 1.064 1.00 92.56 200 THR A N 1
ATOM 1639 C CA . THR A 1 200 ? -3.848 -9.798 0.860 1.00 92.56 200 THR A CA 1
ATOM 1640 C C . THR A 1 200 ? -3.976 -10.349 -0.563 1.00 92.56 200 THR A C 1
ATOM 1642 O O . THR A 1 200 ? -2.978 -10.723 -1.181 1.00 92.56 200 THR A O 1
ATOM 1645 N N . LEU A 1 201 ? -5.193 -10.381 -1.115 1.00 90.69 201 LEU A N 1
ATOM 1646 C CA . LEU A 1 201 ? -5.440 -10.830 -2.484 1.00 90.69 201 LEU A CA 1
ATOM 1647 C C . LEU A 1 201 ? -4.808 -9.888 -3.513 1.00 90.69 201 LEU A C 1
ATOM 1649 O O . LEU A 1 201 ? -4.209 -10.365 -4.474 1.00 90.69 201 LEU A O 1
ATOM 1653 N N . GLN A 1 202 ? -4.934 -8.574 -3.320 1.00 91.12 202 GLN A N 1
ATOM 1654 C CA . GLN A 1 202 ? -4.298 -7.574 -4.179 1.00 91.12 202 GLN A CA 1
ATOM 1655 C C . GLN A 1 202 ? -2.777 -7.728 -4.169 1.00 91.12 202 GLN A C 1
ATOM 1657 O O . GLN A 1 202 ? -2.186 -7.853 -5.238 1.00 91.12 2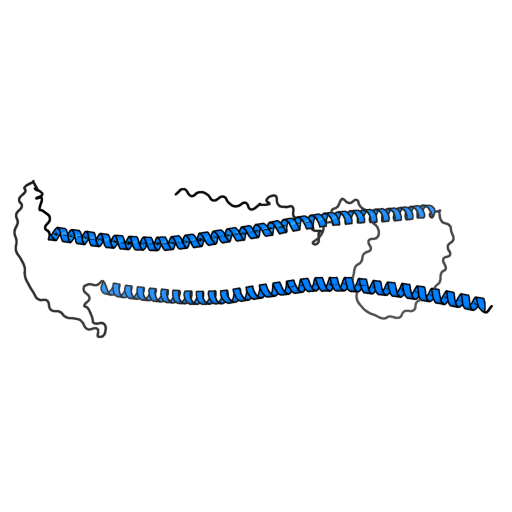02 GLN A O 1
ATOM 1662 N N . LEU A 1 203 ? -2.161 -7.836 -2.987 1.00 91.69 203 LEU A N 1
ATOM 1663 C CA . LEU A 1 203 ? -0.718 -8.062 -2.865 1.00 91.69 203 LEU A CA 1
ATOM 1664 C C . LEU A 1 203 ? -0.277 -9.363 -3.551 1.00 91.69 203 LEU A C 1
ATOM 1666 O O . LEU A 1 203 ? 0.757 -9.412 -4.208 1.00 91.69 203 LEU A O 1
ATOM 1670 N N . SER A 1 204 ? -1.071 -10.431 -3.438 1.00 90.75 204 SER A N 1
ATOM 1671 C CA . SER A 1 204 ? -0.763 -11.685 -4.129 1.00 90.75 204 SER A CA 1
ATOM 1672 C C . SER A 1 204 ? -0.847 -11.556 -5.653 1.00 90.75 204 SER A C 1
ATOM 1674 O O . SER A 1 204 ? -0.115 -12.265 -6.344 1.00 90.75 204 SER A O 1
ATOM 1676 N N . LYS A 1 205 ? -1.733 -10.706 -6.189 1.00 94.50 205 LYS A N 1
ATOM 1677 C CA . LYS A 1 205 ? -1.818 -10.447 -7.634 1.00 94.50 205 LYS A CA 1
ATOM 1678 C C . LYS A 1 205 ? -0.602 -9.667 -8.121 1.00 94.50 205 LYS A C 1
ATOM 1680 O O . LYS A 1 205 ? 0.056 -10.141 -9.041 1.00 94.50 205 LYS A O 1
ATOM 1685 N N . THR A 1 206 ? -0.253 -8.569 -7.450 1.00 95.06 206 THR A N 1
ATOM 1686 C CA . THR A 1 206 ? 0.918 -7.757 -7.820 1.00 95.06 206 THR A CA 1
ATOM 1687 C C . THR A 1 206 ? 2.218 -8.551 -7.691 1.00 95.06 206 THR A C 1
ATOM 1689 O O . THR A 1 206 ? 3.071 -8.497 -8.571 1.00 95.06 206 THR A O 1
ATOM 1692 N N . MET A 1 207 ? 2.354 -9.390 -6.657 1.00 93.00 207 MET A N 1
ATOM 1693 C CA . MET A 1 207 ? 3.504 -10.290 -6.520 1.00 93.00 207 MET A CA 1
ATOM 1694 C C . MET A 1 207 ? 3.600 -11.292 -7.679 1.00 93.00 207 MET A C 1
ATOM 1696 O O . MET A 1 207 ? 4.690 -11.555 -8.184 1.00 93.00 207 MET A O 1
ATOM 1700 N N . ASN A 1 208 ? 2.470 -11.854 -8.118 1.00 93.06 208 ASN A N 1
ATOM 1701 C CA . ASN A 1 208 ? 2.457 -12.765 -9.262 1.00 93.06 208 ASN A CA 1
ATOM 1702 C C . ASN A 1 208 ? 2.825 -12.044 -10.563 1.00 93.06 208 ASN A C 1
ATOM 1704 O O . ASN A 1 208 ? 3.583 -12.596 -11.356 1.00 93.06 208 ASN A O 1
ATOM 1708 N N . GLU A 1 209 ? 2.322 -10.828 -10.776 1.00 93.44 209 GLU A N 1
ATOM 1709 C CA . GLU A 1 209 ? 2.681 -9.991 -11.926 1.00 93.44 209 GLU A CA 1
ATOM 1710 C C . GLU A 1 209 ? 4.195 -9.747 -11.956 1.00 93.44 209 GLU A C 1
ATOM 1712 O O . GLU A 1 209 ? 4.856 -10.150 -12.917 1.00 93.44 209 GLU A O 1
ATOM 1717 N N . HIS A 1 210 ? 4.779 -9.263 -10.856 1.00 92.81 210 HIS A N 1
ATOM 1718 C CA . HIS A 1 210 ? 6.230 -9.089 -10.744 1.00 92.81 210 HIS A CA 1
ATOM 1719 C C . HIS A 1 210 ? 7.003 -10.395 -10.953 1.00 92.81 210 HIS A C 1
ATOM 1721 O O . HIS A 1 210 ? 8.033 -10.409 -11.625 1.00 92.81 210 HIS A O 1
ATOM 1727 N N . GLN A 1 211 ? 6.505 -11.527 -10.449 1.00 92.94 211 GLN A N 1
ATOM 1728 C CA . GLN A 1 211 ? 7.139 -12.822 -10.693 1.00 92.94 211 GLN A CA 1
ATOM 1729 C C . GLN A 1 211 ? 7.152 -13.181 -12.186 1.00 92.94 211 GLN A C 1
ATOM 1731 O O . GLN A 1 211 ? 8.133 -13.743 -12.683 1.00 92.94 211 GLN A O 1
ATOM 1736 N N . THR A 1 212 ? 6.080 -12.870 -12.921 1.00 92.56 212 THR A N 1
ATOM 1737 C CA . THR A 1 212 ? 6.050 -13.089 -14.372 1.00 92.56 212 THR A CA 1
ATOM 1738 C C . THR A 1 212 ? 7.017 -12.171 -15.110 1.00 92.56 212 THR A C 1
ATOM 1740 O O . THR A 1 212 ? 7.733 -12.656 -15.988 1.00 92.56 212 THR A O 1
ATOM 1743 N N . GLU A 1 213 ? 7.114 -10.902 -14.714 1.00 94.31 213 GLU A N 1
ATOM 1744 C CA . GLU A 1 213 ? 8.071 -9.938 -15.269 1.00 94.31 213 GLU A CA 1
ATOM 1745 C C . GLU A 1 213 ? 9.514 -10.398 -15.038 1.00 94.31 213 GLU A C 1
ATOM 1747 O O . GLU A 1 213 ? 10.287 -10.497 -15.992 1.00 94.31 213 GLU A O 1
ATOM 1752 N N . VAL A 1 214 ? 9.857 -10.790 -13.806 1.00 93.00 214 VAL A N 1
ATOM 1753 C CA . VAL A 1 214 ? 11.178 -11.337 -13.448 1.00 93.00 214 VAL A CA 1
ATOM 1754 C C . VAL A 1 214 ? 11.507 -12.572 -14.284 1.00 93.00 214 VAL A C 1
ATOM 1756 O O . VAL A 1 214 ? 12.618 -12.714 -14.799 1.00 93.00 214 VAL A O 1
ATOM 1759 N N 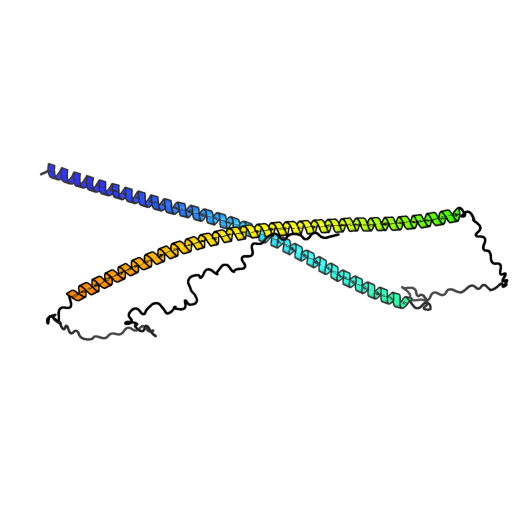. ASN A 1 215 ? 10.542 -13.470 -14.477 1.00 91.88 215 ASN A N 1
ATOM 1760 C CA . ASN A 1 215 ? 10.751 -14.651 -15.309 1.00 91.88 215 ASN A CA 1
ATOM 1761 C C . ASN A 1 215 ? 10.987 -14.278 -16.783 1.00 91.88 215 ASN A C 1
ATOM 1763 O O . ASN A 1 215 ? 11.804 -14.914 -17.452 1.00 91.88 215 ASN A O 1
ATOM 1767 N N . GLN A 1 216 ? 10.298 -13.261 -17.305 1.00 94.88 216 GLN A N 1
ATOM 1768 C CA . GLN A 1 216 ? 10.487 -12.784 -18.677 1.00 94.88 216 GLN A CA 1
ATOM 1769 C C . GLN A 1 216 ? 11.841 -12.093 -18.869 1.00 94.88 216 GLN A C 1
ATOM 1771 O O . GLN A 1 216 ? 12.539 -12.395 -19.840 1.00 94.88 216 GLN A O 1
ATOM 1776 N N . THR A 1 217 ? 12.249 -11.210 -17.956 1.00 93.62 217 THR A N 1
ATOM 1777 C CA . THR A 1 217 ? 13.560 -10.543 -18.019 1.00 93.62 217 THR A CA 1
ATOM 1778 C C . THR A 1 217 ? 14.695 -11.546 -17.861 1.00 93.62 217 THR A C 1
ATOM 1780 O O . THR A 1 217 ? 15.650 -11.505 -18.632 1.00 93.62 217 THR A O 1
ATOM 1783 N N . THR A 1 218 ? 14.550 -12.532 -16.972 1.00 95.44 218 THR A N 1
ATOM 1784 C CA . THR A 1 218 ? 15.511 -13.638 -16.833 1.00 95.44 218 THR A CA 1
ATOM 1785 C C . THR A 1 218 ? 15.623 -14.454 -18.122 1.00 95.44 218 THR A C 1
ATOM 1787 O O . THR A 1 218 ? 16.723 -14.837 -18.514 1.00 95.44 218 THR A O 1
ATOM 1790 N N . LYS A 1 219 ? 14.508 -14.718 -18.820 1.00 95.50 219 LYS A N 1
ATOM 1791 C CA . LYS A 1 219 ? 14.538 -15.387 -20.134 1.00 95.50 219 LYS A CA 1
ATOM 1792 C C . LYS A 1 219 ? 15.284 -14.555 -21.179 1.00 95.50 219 LYS A C 1
ATOM 1794 O O . LYS A 1 219 ? 16.112 -15.113 -21.891 1.00 95.50 219 LYS A O 1
ATOM 1799 N N . LYS A 1 220 ? 15.028 -13.243 -21.245 1.00 96.81 220 LYS A N 1
ATOM 1800 C CA . LYS A 1 220 ? 15.749 -12.327 -22.147 1.00 96.81 220 LYS A CA 1
ATOM 1801 C C . LYS A 1 220 ? 17.245 -12.301 -21.836 1.00 96.81 220 LYS A C 1
ATOM 1803 O O . LYS A 1 220 ? 18.043 -12.455 -22.749 1.00 96.81 220 LYS A O 1
ATOM 1808 N N . LEU A 1 221 ? 17.615 -12.205 -20.559 1.00 96.25 221 LEU A N 1
ATOM 1809 C CA . LEU A 1 221 ? 19.011 -12.244 -20.121 1.00 96.25 221 LEU A CA 1
ATOM 1810 C C . LEU A 1 221 ? 19.697 -13.551 -20.534 1.00 96.25 221 LEU A C 1
ATOM 1812 O O . LEU A 1 221 ? 20.826 -13.530 -21.008 1.00 96.25 221 LEU A O 1
ATOM 1816 N N . LYS A 1 222 ? 19.017 -14.695 -20.387 1.00 92.44 222 LYS A N 1
ATOM 1817 C CA . LYS A 1 222 ? 19.549 -15.988 -20.841 1.00 92.44 222 LYS A CA 1
ATOM 1818 C C . LYS A 1 222 ? 19.785 -16.012 -22.353 1.00 92.44 222 LYS A C 1
ATOM 1820 O O . LYS A 1 222 ? 20.808 -16.537 -22.778 1.00 92.44 222 LYS A O 1
ATOM 1825 N N . ALA A 1 223 ? 18.873 -15.443 -23.141 1.00 94.81 223 ALA A N 1
ATOM 1826 C CA . ALA A 1 223 ? 19.020 -15.353 -24.592 1.00 94.81 223 ALA A CA 1
ATOM 1827 C C . ALA A 1 223 ? 20.217 -14.476 -24.990 1.00 94.81 223 ALA A C 1
ATOM 1829 O O . ALA A 1 223 ? 21.089 -14.944 -25.715 1.00 94.81 223 ALA A O 1
ATOM 1830 N N . THR A 1 224 ? 20.327 -13.264 -24.438 1.00 95.75 224 THR A N 1
ATOM 1831 C CA . THR A 1 224 ? 21.455 -12.367 -24.740 1.00 95.75 224 THR A CA 1
ATOM 1832 C C . THR A 1 224 ? 22.786 -12.922 -24.235 1.00 95.75 224 THR A C 1
ATOM 1834 O O . THR A 1 224 ? 23.809 -12.771 -24.893 1.00 95.75 224 THR A O 1
ATOM 1837 N N . THR A 1 225 ? 22.792 -13.621 -23.097 1.00 96.31 225 THR A N 1
ATOM 1838 C CA . THR A 1 225 ? 23.988 -14.329 -22.612 1.00 96.31 225 THR A CA 1
ATOM 1839 C C . THR A 1 225 ? 24.403 -15.425 -23.592 1.00 96.31 225 THR A C 1
ATOM 1841 O O . THR A 1 225 ? 25.585 -15.542 -23.896 1.00 96.31 225 THR A O 1
ATOM 1844 N N . ALA A 1 226 ? 23.451 -16.197 -24.127 1.00 94.94 226 ALA A N 1
ATOM 1845 C CA . ALA A 1 226 ? 23.740 -17.218 -25.132 1.00 94.94 226 ALA A CA 1
ATOM 1846 C C . ALA A 1 226 ? 24.299 -16.604 -26.430 1.00 94.94 226 ALA A C 1
ATOM 1848 O O . ALA A 1 226 ? 25.307 -17.085 -26.949 1.00 94.94 226 ALA A O 1
ATOM 1849 N N . GLU A 1 227 ? 23.710 -15.505 -26.906 1.00 95.00 227 GLU A N 1
ATOM 1850 C CA . GLU A 1 227 ? 24.218 -14.740 -28.053 1.00 95.00 227 GLU A CA 1
ATOM 1851 C C . GLU A 1 227 ? 25.658 -14.265 -27.814 1.00 95.00 227 GLU A C 1
ATOM 1853 O O . GLU A 1 227 ? 26.534 -14.512 -28.641 1.00 95.00 227 GLU A O 1
ATOM 1858 N N . LEU A 1 228 ? 25.940 -13.669 -26.651 1.00 96.44 228 LEU A N 1
ATOM 1859 C CA . LEU A 1 228 ? 27.290 -13.237 -26.281 1.00 96.44 228 LEU A CA 1
ATOM 1860 C C . LEU A 1 228 ? 28.278 -14.405 -26.228 1.00 96.44 228 LEU A C 1
ATOM 1862 O O . LEU A 1 228 ? 29.381 -14.287 -26.755 1.00 96.44 228 LEU A O 1
ATOM 1866 N N . THR A 1 229 ? 27.898 -15.545 -25.644 1.00 95.69 229 THR A N 1
ATOM 1867 C CA . THR A 1 229 ? 28.776 -16.727 -25.610 1.00 95.69 229 THR A CA 1
ATOM 1868 C C . THR A 1 229 ? 29.063 -17.278 -27.003 1.00 95.69 229 THR A C 1
ATOM 1870 O O . THR A 1 229 ? 30.184 -17.709 -27.265 1.00 95.69 229 THR A O 1
ATOM 1873 N N . MET A 1 230 ? 28.086 -17.221 -27.911 1.00 95.25 230 MET A N 1
ATOM 1874 C CA . MET A 1 230 ? 28.272 -17.625 -29.301 1.00 95.25 230 MET A CA 1
ATOM 1875 C C . MET A 1 230 ? 29.230 -16.674 -30.023 1.00 95.25 230 MET A C 1
ATOM 1877 O O . MET A 1 230 ? 30.154 -17.138 -30.687 1.00 95.25 230 MET A O 1
ATOM 1881 N N . LEU A 1 231 ? 29.054 -15.361 -29.863 1.00 96.62 231 LEU A N 1
ATOM 1882 C CA . LEU A 1 231 ? 29.949 -14.362 -30.453 1.00 96.62 231 LEU A CA 1
ATOM 1883 C C . LEU A 1 231 ? 31.375 -14.481 -29.910 1.00 96.62 231 LEU A C 1
ATOM 1885 O O . LEU A 1 231 ? 32.324 -14.427 -30.684 1.00 96.62 231 LEU A O 1
ATOM 1889 N N . MET A 1 232 ? 31.527 -14.716 -28.607 1.00 93.94 232 MET A N 1
ATOM 1890 C CA . MET A 1 232 ? 32.825 -14.951 -27.975 1.00 93.94 232 MET A CA 1
ATOM 1891 C C . MET A 1 232 ? 33.501 -16.215 -28.525 1.00 93.94 232 MET A C 1
ATOM 1893 O O . MET A 1 232 ? 34.691 -16.188 -28.816 1.00 93.94 232 MET A O 1
ATOM 1897 N N . ALA A 1 233 ? 32.749 -17.302 -28.732 1.00 93.94 233 ALA A N 1
ATOM 1898 C CA . ALA A 1 233 ? 33.281 -18.523 -29.337 1.00 93.94 233 ALA A CA 1
ATOM 1899 C C . ALA A 1 233 ? 33.687 -18.327 -30.808 1.00 93.94 233 ALA A C 1
ATOM 1901 O O . ALA A 1 233 ? 34.694 -18.882 -31.243 1.00 93.94 233 ALA A O 1
ATOM 1902 N N . ILE A 1 234 ? 32.925 -17.536 -31.573 1.00 95.12 234 ILE A N 1
ATOM 1903 C CA . ILE A 1 234 ? 33.268 -17.191 -32.961 1.00 95.12 234 ILE A CA 1
ATOM 1904 C C . ILE A 1 234 ? 34.537 -16.337 -33.001 1.00 95.12 234 ILE A C 1
ATOM 1906 O O . ILE A 1 234 ? 35.436 -16.650 -33.775 1.00 95.12 234 ILE A O 1
ATOM 1910 N N . ALA A 1 235 ? 34.624 -15.298 -32.166 1.00 94.38 235 ALA A N 1
ATOM 1911 C CA . ALA A 1 235 ? 35.806 -14.445 -32.073 1.00 94.38 235 ALA A CA 1
ATOM 1912 C C . ALA A 1 235 ? 37.049 -15.266 -31.713 1.00 94.38 235 ALA A C 1
ATOM 1914 O O . ALA A 1 235 ? 38.042 -15.205 -32.428 1.00 94.38 235 ALA A O 1
ATOM 1915 N N . PHE A 1 236 ? 36.942 -16.128 -30.699 1.00 94.38 236 PHE A N 1
ATOM 1916 C CA . PHE A 1 236 ? 38.027 -17.021 -30.300 1.00 94.38 236 PHE A CA 1
ATOM 1917 C C . PHE A 1 236 ? 38.452 -17.966 -31.431 1.00 94.38 236 PHE A C 1
ATOM 1919 O O . PHE A 1 236 ? 39.638 -18.153 -31.675 1.00 94.38 236 PHE A O 1
ATOM 1926 N N . LYS A 1 237 ? 37.495 -18.542 -32.172 1.00 94.94 237 LYS A N 1
ATOM 1927 C CA . LYS A 1 237 ? 37.815 -19.403 -33.317 1.00 94.94 237 LYS A CA 1
ATOM 1928 C C . LYS A 1 237 ? 38.592 -18.641 -34.397 1.00 94.94 237 LYS A C 1
ATOM 1930 O O . LYS A 1 237 ? 39.566 -19.173 -34.919 1.00 94.94 237 LYS A O 1
ATOM 1935 N N . LEU A 1 238 ? 38.175 -17.415 -34.712 1.00 94.31 238 LEU A N 1
ATOM 1936 C CA . LEU A 1 238 ? 38.869 -16.566 -35.684 1.00 94.31 238 LEU A CA 1
ATOM 1937 C C . LEU A 1 238 ? 40.274 -16.189 -35.202 1.00 94.31 238 LEU A C 1
ATOM 1939 O O . LEU A 1 238 ? 41.209 -16.247 -35.991 1.00 94.31 238 LEU A O 1
ATOM 1943 N N . GLU A 1 239 ? 40.443 -15.866 -33.918 1.00 90.00 239 GLU A N 1
ATOM 1944 C CA . GLU A 1 239 ? 41.761 -15.613 -33.319 1.00 90.00 239 GLU A CA 1
ATOM 1945 C C . GLU A 1 239 ? 42.683 -16.831 -33.466 1.00 90.00 239 GLU A C 1
ATOM 1947 O O . GLU A 1 239 ? 43.811 -16.683 -33.929 1.00 90.00 239 GLU A O 1
ATOM 1952 N N . THR A 1 240 ? 42.186 -18.043 -33.185 1.00 90.50 240 THR A N 1
ATOM 1953 C CA . THR A 1 240 ? 42.986 -19.271 -33.354 1.00 90.50 240 THR A CA 1
ATOM 1954 C C . THR A 1 240 ? 43.320 -19.588 -34.811 1.00 90.50 240 THR A C 1
ATOM 1956 O O . THR A 1 240 ? 44.366 -20.167 -35.079 1.00 90.50 240 THR A O 1
ATOM 1959 N N . GLU A 1 241 ? 42.445 -19.241 -35.758 1.00 90.69 241 GLU A N 1
ATOM 1960 C CA . GLU A 1 241 ? 42.688 -19.452 -37.191 1.00 90.69 241 GLU A CA 1
ATOM 1961 C C . GLU A 1 241 ? 43.758 -18.482 -37.707 1.00 90.69 241 GLU A C 1
ATOM 1963 O O . GLU A 1 241 ? 44.679 -18.906 -38.401 1.00 90.69 241 GLU A O 1
ATOM 1968 N N . VAL A 1 242 ? 43.708 -17.216 -37.272 1.00 89.50 242 VAL A N 1
ATOM 1969 C CA . VAL A 1 242 ? 44.764 -16.228 -37.541 1.00 89.50 242 VAL A CA 1
ATOM 1970 C C . VAL A 1 242 ? 46.100 -16.677 -36.944 1.00 89.50 242 VAL A C 1
ATOM 1972 O O . VAL A 1 242 ? 47.121 -16.590 -37.619 1.00 89.50 242 VAL A O 1
ATOM 1975 N N . GLU A 1 243 ? 46.113 -17.183 -35.709 1.00 83.94 243 GLU A N 1
ATOM 1976 C CA . GLU A 1 243 ? 47.336 -17.675 -35.058 1.00 83.94 243 GLU A CA 1
ATOM 1977 C C . GLU A 1 243 ? 47.921 -18.898 -35.789 1.00 83.94 243 GLU A C 1
ATOM 1979 O O . GLU A 1 243 ? 49.116 -18.933 -36.072 1.00 83.94 243 GLU A O 1
ATOM 1984 N N . GLN A 1 244 ? 47.077 -19.840 -36.228 1.00 78.69 244 GLN A N 1
ATOM 1985 C CA . GLN A 1 244 ? 47.503 -20.976 -37.058 1.00 78.69 244 GLN A CA 1
ATOM 1986 C C . GLN A 1 244 ? 48.044 -20.552 -38.429 1.00 78.69 244 GLN A C 1
ATOM 1988 O O . GLN A 1 244 ? 48.988 -21.165 -38.928 1.00 78.69 244 GLN A O 1
ATOM 1993 N N . GLU A 1 245 ? 47.455 -19.538 -39.066 1.00 76.44 245 GLU A N 1
ATOM 1994 C CA . GLU A 1 245 ? 47.953 -19.013 -40.341 1.00 76.44 245 GLU A CA 1
ATOM 1995 C C . GLU A 1 245 ? 49.288 -18.280 -40.184 1.00 76.44 245 GLU A C 1
ATOM 1997 O O . GLU A 1 245 ? 50.155 -18.423 -41.051 1.00 76.44 245 GLU A O 1
ATOM 2002 N N . VAL A 1 246 ? 49.485 -17.553 -39.081 1.00 73.69 246 VAL A N 1
ATOM 2003 C CA . VAL A 1 246 ? 50.775 -16.941 -38.729 1.00 73.69 246 VAL A CA 1
ATOM 2004 C C . VAL A 1 246 ? 51.835 -18.022 -38.496 1.00 73.69 246 VAL A C 1
ATOM 2006 O O . VAL A 1 246 ? 52.892 -17.964 -39.123 1.00 73.69 246 VAL A O 1
ATOM 2009 N N . ASP A 1 247 ? 51.533 -19.056 -37.708 1.00 70.12 247 ASP A N 1
ATOM 2010 C CA . ASP A 1 247 ? 52.448 -20.182 -37.468 1.00 70.12 247 ASP A CA 1
ATOM 2011 C C . ASP A 1 247 ? 52.766 -20.960 -38.759 1.00 70.12 247 ASP A C 1
ATOM 2013 O O . ASP A 1 247 ? 53.903 -21.377 -39.003 1.00 70.12 247 ASP A O 1
ATOM 2017 N N . ASN A 1 248 ? 51.771 -21.142 -39.631 1.00 69.00 248 ASN A N 1
ATOM 2018 C CA . ASN A 1 248 ? 51.956 -21.786 -40.930 1.00 69.00 248 ASN A CA 1
ATOM 2019 C C . ASN A 1 248 ? 52.835 -20.934 -41.860 1.00 69.00 248 ASN A C 1
ATOM 2021 O O . ASN A 1 248 ? 53.676 -21.479 -42.575 1.00 69.00 248 ASN A O 1
ATOM 2025 N N . TRP A 1 249 ? 52.693 -19.606 -41.841 1.00 60.91 249 TRP A N 1
ATOM 2026 C CA . TRP A 1 249 ? 53.573 -18.699 -42.581 1.00 60.91 249 TRP A CA 1
ATOM 2027 C C . TRP A 1 249 ? 55.014 -18.728 -42.040 1.00 60.91 249 TRP A C 1
ATOM 2029 O O . TRP A 1 249 ? 55.957 -18.822 -42.832 1.00 60.91 249 TRP A O 1
ATOM 2039 N N . ASP A 1 250 ? 55.193 -18.757 -40.716 1.00 56.75 250 ASP A N 1
ATOM 2040 C CA . ASP A 1 250 ? 56.510 -18.872 -40.069 1.00 56.75 250 ASP A CA 1
ATOM 2041 C C . ASP A 1 250 ? 57.192 -20.233 -40.316 1.00 56.75 250 ASP A C 1
ATOM 2043 O O . ASP A 1 250 ? 58.426 -20.340 -40.378 1.00 56.75 250 ASP A O 1
ATOM 2047 N N . SER A 1 251 ? 56.408 -21.280 -40.591 1.00 53.06 251 SER A N 1
ATOM 2048 C CA . SER A 1 251 ? 56.940 -22.573 -41.033 1.00 53.06 251 SER A CA 1
ATOM 2049 C C . SER A 1 251 ? 57.559 -22.537 -42.441 1.00 53.06 251 SER A C 1
ATOM 2051 O O . SER A 1 251 ? 58.424 -23.369 -42.723 1.00 53.06 251 SER A O 1
ATOM 2053 N N . TRP A 1 252 ? 57.162 -21.611 -43.327 1.00 47.03 252 TRP A N 1
ATOM 2054 C CA . TRP A 1 252 ? 57.784 -21.438 -44.655 1.00 47.03 252 TRP A CA 1
ATOM 2055 C C . TRP A 1 252 ? 58.956 -20.442 -44.654 1.00 47.03 252 TRP A C 1
ATOM 2057 O O . TRP A 1 252 ? 59.750 -20.438 -45.599 1.00 47.03 252 TRP A O 1
ATOM 2067 N N . THR A 1 253 ? 59.113 -19.626 -43.605 1.00 51.00 253 THR A N 1
ATOM 2068 C CA . THR A 1 253 ? 60.245 -18.691 -43.442 1.00 51.00 253 THR A CA 1
ATOM 2069 C C . THR A 1 253 ? 61.371 -19.237 -42.560 1.00 51.00 253 THR A C 1
ATOM 2071 O O . THR A 1 253 ? 62.483 -18.708 -42.612 1.00 51.00 253 THR A O 1
ATOM 2074 N N . THR A 1 254 ? 61.167 -20.358 -41.859 1.00 50.38 254 THR A N 1
ATOM 2075 C CA . THR A 1 254 ? 62.231 -21.078 -41.134 1.00 50.38 254 THR A CA 1
ATOM 2076 C C . THR A 1 254 ? 63.031 -21.995 -42.075 1.00 50.38 254 THR A C 1
ATOM 2078 O O . THR A 1 254 ? 63.089 -23.214 -41.923 1.00 50.38 254 THR A O 1
ATOM 2081 N N . ALA A 1 255 ? 63.667 -21.409 -43.091 1.00 41.25 255 ALA A N 1
ATOM 2082 C CA . ALA A 1 255 ? 64.801 -22.049 -43.758 1.00 41.25 255 ALA A CA 1
ATOM 2083 C C . ALA A 1 255 ? 66.045 -21.900 -42.856 1.00 41.25 255 ALA A C 1
ATOM 2085 O O . ALA A 1 255 ? 66.229 -20.824 -42.280 1.00 41.25 255 ALA A O 1
ATOM 2086 N N . PRO A 1 256 ? 66.907 -22.928 -42.714 1.00 50.28 256 PRO A N 1
ATOM 2087 C CA . PRO A 1 256 ? 68.074 -22.853 -41.841 1.00 50.28 256 PRO A CA 1
ATOM 2088 C C . PRO A 1 256 ? 68.971 -21.681 -42.255 1.00 50.28 256 PRO A C 1
ATOM 2090 O O . PRO A 1 256 ? 69.357 -21.569 -43.418 1.00 50.28 256 PRO A O 1
ATOM 2093 N N . GLU A 1 257 ? 69.212 -20.806 -41.277 1.00 47.78 257 GLU A N 1
ATOM 2094 C CA . GLU A 1 257 ? 70.140 -19.673 -41.224 1.00 47.78 257 GLU A CA 1
ATOM 2095 C C . GLU A 1 257 ? 70.761 -19.251 -42.564 1.00 47.78 257 GLU A C 1
ATOM 2097 O O . GLU A 1 257 ? 71.742 -19.826 -43.039 1.00 47.78 257 GLU A O 1
ATOM 2102 N N . ARG A 1 258 ? 70.256 -18.154 -43.144 1.00 43.50 258 ARG A N 1
ATOM 2103 C CA . ARG A 1 258 ? 71.053 -17.354 -44.082 1.00 43.50 258 ARG A CA 1
ATOM 2104 C C . ARG A 1 258 ? 72.013 -16.468 -43.279 1.00 43.50 258 ARG A C 1
ATOM 2106 O O . ARG A 1 258 ? 71.550 -15.550 -42.602 1.00 43.50 258 ARG A O 1
ATOM 2113 N N . PRO A 1 259 ? 73.337 -16.662 -43.385 1.00 46.72 259 PRO A N 1
ATOM 2114 C CA . PRO A 1 259 ? 74.309 -15.851 -42.673 1.00 46.72 259 PRO A CA 1
ATOM 2115 C C . PRO A 1 259 ? 74.562 -14.552 -43.443 1.00 46.72 259 PRO A C 1
ATOM 2117 O O . PRO A 1 259 ? 75.555 -14.455 -44.154 1.00 46.72 259 PRO A O 1
ATOM 2120 N N . ASN A 1 260 ? 73.661 -13.568 -43.361 1.00 49.62 260 ASN A N 1
ATOM 2121 C CA . ASN A 1 260 ? 74.037 -12.150 -43.467 1.00 49.62 260 ASN A CA 1
ATOM 2122 C C . ASN A 1 260 ? 72.847 -11.223 -43.173 1.00 49.62 260 ASN A C 1
ATOM 2124 O O . ASN A 1 260 ? 72.001 -10.994 -44.037 1.00 49.62 260 ASN A O 1
ATOM 2128 N N . ALA A 1 261 ? 72.822 -10.623 -41.988 1.00 41.06 261 ALA A N 1
ATOM 2129 C CA . ALA A 1 261 ? 72.115 -9.370 -41.761 1.00 41.06 261 ALA A CA 1
ATOM 2130 C C . ALA A 1 261 ? 73.038 -8.478 -40.927 1.00 41.06 261 ALA A C 1
ATOM 2132 O O . ALA A 1 261 ? 73.392 -8.799 -39.796 1.00 41.06 261 ALA A O 1
ATOM 2133 N N . TYR A 1 262 ? 73.505 -7.406 -41.559 1.00 44.31 262 TYR A N 1
ATOM 2134 C CA . TYR A 1 262 ? 74.489 -6.464 -41.048 1.00 44.31 262 TYR A CA 1
ATOM 2135 C C . TYR A 1 262 ? 74.102 -5.912 -39.669 1.00 44.31 262 TYR A C 1
ATOM 2137 O O . TYR A 1 262 ? 73.164 -5.128 -39.543 1.00 44.31 262 TYR A O 1
ATOM 2145 N N . VAL A 1 263 ? 74.888 -6.261 -38.649 1.00 41.69 263 VAL A N 1
ATOM 2146 C CA . VAL A 1 263 ? 74.926 -5.546 -37.371 1.00 41.69 263 VAL A CA 1
ATOM 2147 C C . VAL A 1 263 ? 75.768 -4.287 -37.578 1.00 41.69 263 VAL A C 1
ATOM 2149 O O . VAL A 1 263 ? 76.996 -4.342 -37.633 1.00 41.69 263 VAL A O 1
ATOM 2152 N N . LEU A 1 264 ? 75.108 -3.139 -37.727 1.00 38.84 264 LEU A N 1
ATOM 2153 C CA . LEU A 1 264 ? 75.751 -1.830 -37.644 1.00 38.84 264 LEU A CA 1
ATOM 2154 C C . LEU A 1 264 ? 75.840 -1.431 -36.169 1.00 38.84 264 LEU A C 1
ATOM 2156 O O . LEU A 1 264 ? 74.870 -0.981 -35.563 1.00 38.84 264 LEU A O 1
ATOM 2160 N N . HIS A 1 265 ? 77.028 -1.606 -35.594 1.00 38.88 265 HIS A N 1
ATOM 2161 C CA . HIS A 1 265 ? 77.402 -0.973 -34.337 1.00 38.88 265 HIS A CA 1
ATOM 2162 C C . HIS A 1 265 ? 77.465 0.547 -34.535 1.00 38.88 265 HIS A C 1
ATOM 2164 O O . HIS A 1 265 ? 78.371 1.048 -35.199 1.00 38.88 265 HIS A O 1
ATOM 2170 N N . ILE A 1 266 ? 76.539 1.285 -33.924 1.00 36.31 266 ILE A N 1
ATOM 2171 C CA . ILE A 1 266 ? 76.712 2.715 -33.656 1.00 36.31 266 ILE A CA 1
ATOM 2172 C C . ILE A 1 266 ? 76.873 2.864 -32.146 1.00 36.31 266 ILE A C 1
ATOM 2174 O O . ILE A 1 266 ? 75.927 2.701 -31.379 1.00 36.31 266 ILE A O 1
ATOM 2178 N N . GLY A 1 267 ? 78.111 3.128 -31.731 1.00 34.34 267 GLY A N 1
ATOM 2179 C CA . GLY A 1 267 ? 78.423 3.609 -30.394 1.00 34.34 267 GLY A CA 1
ATOM 2180 C C . GLY A 1 267 ? 78.035 5.081 -30.250 1.00 34.34 267 GLY A C 1
ATOM 2181 O O . GLY A 1 267 ? 78.221 5.874 -31.171 1.00 34.34 267 GLY A O 1
ATOM 2182 N N . GLY A 1 268 ? 77.522 5.441 -29.077 1.00 32.50 268 GLY A N 1
ATOM 2183 C CA . GLY A 1 268 ? 77.239 6.815 -28.677 1.00 32.50 268 GLY A CA 1
ATOM 2184 C C . GLY A 1 268 ? 77.228 6.899 -27.156 1.00 32.50 268 GLY A C 1
ATOM 2185 O O . GLY A 1 268 ? 76.433 6.231 -26.508 1.00 32.50 268 GLY A O 1
ATOM 2186 N N . GLN A 1 269 ? 78.190 7.643 -26.617 1.00 33.62 269 GLN A N 1
ATOM 2187 C CA . GLN A 1 269 ? 78.549 7.737 -25.205 1.00 33.62 269 GLN A CA 1
ATOM 2188 C C . GLN A 1 269 ? 77.466 8.341 -24.306 1.00 33.62 269 GLN A C 1
ATOM 2190 O O . GLN A 1 269 ? 76.659 9.170 -24.717 1.00 33.62 269 GLN A O 1
ATOM 2195 N N . ALA A 1 270 ? 77.571 7.930 -23.043 1.00 31.16 270 ALA A N 1
ATOM 2196 C CA . ALA A 1 270 ? 76.925 8.460 -21.858 1.00 31.16 270 ALA A CA 1
ATOM 2197 C C . ALA A 1 270 ? 77.048 9.986 -21.694 1.00 31.16 270 ALA A C 1
ATOM 2199 O O . ALA A 1 270 ? 78.068 10.590 -22.030 1.00 31.16 270 ALA A O 1
ATOM 2200 N N . GLY A 1 271 ? 76.016 10.559 -21.079 1.00 31.62 271 GLY A N 1
ATOM 2201 C CA . GLY A 1 271 ? 75.973 11.916 -20.552 1.00 31.62 271 GLY A CA 1
ATOM 2202 C C . GLY A 1 271 ? 74.794 12.031 -19.590 1.00 31.62 271 GLY A C 1
ATOM 2203 O O . GLY A 1 271 ? 73.658 12.206 -20.023 1.00 31.62 271 GLY A O 1
ATOM 2204 N N . ASP A 1 272 ? 75.083 11.866 -18.303 1.00 28.25 272 ASP A N 1
ATOM 2205 C CA . ASP A 1 272 ? 74.156 11.998 -17.181 1.00 28.25 272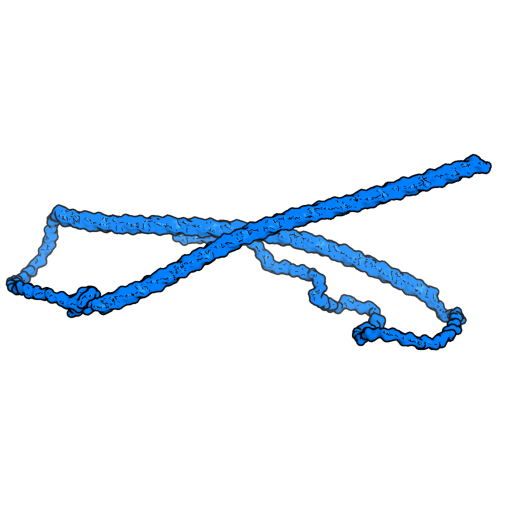 ASP A CA 1
ATOM 2206 C C . ASP A 1 272 ? 73.700 13.453 -17.001 1.00 28.25 272 ASP A C 1
ATOM 2208 O O . ASP A 1 272 ? 74.530 14.357 -17.027 1.00 28.25 272 ASP A O 1
ATOM 2212 N N . HIS A 1 273 ? 72.408 13.675 -16.736 1.00 37.25 273 HIS A N 1
ATOM 2213 C CA . HIS A 1 273 ? 71.947 14.736 -15.835 1.00 37.25 273 HIS A CA 1
ATOM 2214 C C . HIS A 1 273 ? 70.575 14.385 -15.237 1.00 37.25 273 HIS A C 1
ATOM 2216 O O . HIS A 1 273 ? 69.589 14.165 -15.938 1.00 37.25 273 HIS A O 1
ATOM 2222 N N . GLU A 1 274 ? 70.571 14.325 -13.907 1.00 29.22 274 GLU A N 1
ATOM 2223 C CA . GLU A 1 274 ? 69.473 14.017 -12.996 1.00 29.22 274 GLU A CA 1
ATOM 2224 C C . GLU A 1 274 ? 68.340 15.057 -13.020 1.00 29.22 274 GLU A C 1
ATOM 2226 O O . GLU A 1 274 ? 68.583 16.262 -12.964 1.00 29.22 274 GLU A O 1
ATOM 2231 N N . ALA A 1 275 ? 67.094 14.581 -12.938 1.00 29.95 275 ALA A N 1
ATOM 2232 C CA . ALA A 1 275 ? 66.022 15.279 -12.232 1.00 29.95 275 ALA A CA 1
ATOM 2233 C C . ALA A 1 275 ? 65.039 14.266 -11.617 1.00 29.95 275 ALA A C 1
ATOM 2235 O O . ALA A 1 275 ? 64.286 13.569 -12.291 1.00 29.95 275 ALA A O 1
ATOM 2236 N N . ASN A 1 276 ? 65.117 14.221 -10.294 1.00 29.78 276 ASN A N 1
ATOM 2237 C CA . ASN A 1 276 ? 64.315 13.536 -9.291 1.00 29.78 276 ASN A CA 1
ATOM 2238 C C . ASN A 1 276 ? 62.794 13.784 -9.413 1.00 29.78 276 ASN A C 1
ATOM 2240 O O . ASN A 1 276 ? 62.370 14.934 -9.443 1.00 29.78 276 ASN A O 1
ATOM 2244 N N . THR A 1 277 ? 61.980 12.723 -9.354 1.00 31.61 277 THR A N 1
ATOM 2245 C CA . THR A 1 277 ? 60.807 12.665 -8.457 1.00 31.61 277 THR A CA 1
ATOM 2246 C C . THR A 1 277 ? 60.577 11.221 -7.998 1.00 31.61 277 THR A C 1
ATOM 2248 O O . THR A 1 277 ? 60.430 10.304 -8.803 1.00 31.61 277 THR A O 1
ATOM 2251 N N . ASN A 1 278 ? 60.600 11.042 -6.677 1.00 34.66 278 ASN A N 1
ATOM 2252 C CA . ASN A 1 278 ? 60.245 9.833 -5.938 1.00 34.66 278 ASN A CA 1
ATOM 2253 C C . ASN A 1 278 ? 58.870 9.269 -6.340 1.00 34.66 278 ASN A C 1
ATOM 2255 O O . ASN A 1 278 ? 57.908 10.021 -6.451 1.00 34.66 278 ASN A O 1
ATOM 2259 N N . GLU A 1 279 ? 58.769 7.942 -6.447 1.00 30.44 279 GLU A N 1
ATOM 2260 C CA . GLU A 1 279 ? 58.062 7.050 -5.503 1.00 30.44 279 GLU A CA 1
ATOM 2261 C C . GLU A 1 279 ? 57.795 5.689 -6.181 1.00 30.44 279 GLU A C 1
ATOM 2263 O O . GLU A 1 279 ? 57.085 5.576 -7.176 1.00 30.44 279 GLU A O 1
ATOM 2268 N N . GLN A 1 280 ? 58.368 4.626 -5.621 1.00 35.50 280 GLN A N 1
ATOM 2269 C CA . GLN A 1 280 ? 58.007 3.229 -5.879 1.00 35.50 280 GLN A CA 1
ATOM 2270 C C . GLN A 1 280 ? 57.683 2.603 -4.509 1.00 35.50 280 GLN A C 1
ATOM 2272 O O . GLN A 1 280 ? 58.291 3.025 -3.520 1.00 35.50 280 GLN A O 1
ATOM 2277 N N . PRO A 1 281 ? 56.793 1.590 -4.409 1.00 38.88 281 PRO A N 1
ATOM 2278 C CA . PRO A 1 281 ? 57.263 0.242 -4.747 1.00 38.88 281 PRO A CA 1
ATOM 2279 C C . PRO A 1 281 ? 56.220 -0.771 -5.272 1.00 38.88 281 PRO A C 1
ATOM 2281 O O . PRO A 1 281 ? 55.079 -0.813 -4.828 1.00 38.88 281 PRO A O 1
ATOM 2284 N N . SER A 1 282 ? 56.739 -1.727 -6.063 1.00 30.09 282 SER A N 1
ATOM 2285 C CA . SER A 1 282 ? 56.352 -3.158 -6.137 1.00 30.09 282 SER A CA 1
ATOM 2286 C C . SER A 1 282 ? 54.956 -3.502 -6.702 1.00 30.09 282 SER A C 1
ATOM 2288 O O . SER A 1 282 ? 53.969 -2.872 -6.378 1.00 30.09 282 SER A O 1
ATOM 2290 N N . SER A 1 283 ? 54.709 -4.528 -7.515 1.00 28.34 283 SER A N 1
ATOM 2291 C CA . SER A 1 283 ? 55.476 -5.667 -8.020 1.00 28.34 283 SER A CA 1
ATOM 2292 C C . SER A 1 283 ? 54.655 -6.231 -9.191 1.00 28.34 283 SER A C 1
ATOM 2294 O O . SER A 1 283 ? 53.693 -6.960 -8.957 1.00 28.34 283 SER A O 1
ATOM 2296 N N . PHE A 1 284 ? 54.998 -5.910 -10.439 1.00 29.91 284 PHE A N 1
ATOM 2297 C CA . PHE A 1 284 ? 54.425 -6.587 -11.606 1.00 29.91 284 PHE A CA 1
ATOM 2298 C C . PHE A 1 284 ? 55.435 -7.641 -12.052 1.00 29.91 284 PHE A C 1
ATOM 2300 O O . PHE A 1 284 ? 56.407 -7.340 -12.742 1.00 29.91 284 PHE A O 1
ATOM 2307 N N . LYS A 1 285 ? 55.269 -8.869 -11.551 1.00 37.22 285 LYS A N 1
ATOM 2308 C CA . LYS A 1 285 ? 56.005 -10.018 -12.075 1.00 37.22 285 LYS A CA 1
ATOM 2309 C C . LYS A 1 285 ? 55.342 -10.448 -13.374 1.00 37.22 285 LYS A C 1
ATOM 2311 O O . LYS A 1 285 ? 54.163 -10.790 -13.382 1.00 37.22 285 LYS A O 1
ATOM 2316 N N . SER A 1 286 ? 56.143 -10.431 -14.429 1.00 34.69 286 SER A N 1
ATOM 2317 C CA . SER A 1 286 ? 55.911 -11.069 -15.715 1.00 34.69 286 SER A CA 1
ATOM 2318 C C . SER A 1 286 ? 55.353 -12.481 -15.537 1.00 34.69 286 SER A C 1
ATOM 2320 O O . SER A 1 286 ? 55.923 -13.284 -14.796 1.00 34.69 286 SER A O 1
ATOM 2322 N N . LEU A 1 287 ? 54.265 -12.788 -16.240 1.00 35.47 287 LEU A N 1
ATOM 2323 C CA . LEU A 1 287 ? 53.838 -14.159 -16.488 1.00 35.47 287 LEU A CA 1
ATOM 2324 C C . LEU A 1 287 ? 53.761 -14.350 -18.000 1.00 35.47 287 LEU A C 1
ATOM 2326 O O . LEU A 1 287 ? 52.702 -14.325 -18.613 1.00 35.47 287 LEU A O 1
ATOM 2330 N N . GLU A 1 288 ? 54.942 -14.470 -18.582 1.00 37.22 288 GLU A N 1
ATOM 2331 C CA . GLU A 1 288 ? 55.154 -15.022 -19.908 1.00 37.22 288 GLU A CA 1
ATOM 2332 C C . GLU A 1 288 ? 55.528 -16.498 -19.695 1.00 37.22 288 GLU A C 1
ATOM 2334 O O . GLU A 1 288 ? 56.263 -16.819 -18.758 1.00 37.22 288 GLU A O 1
ATOM 2339 N N . ASN A 1 289 ? 54.979 -17.380 -20.532 1.00 41.75 289 ASN A N 1
ATOM 2340 C CA . ASN A 1 289 ? 55.018 -18.849 -20.480 1.00 41.75 289 ASN A CA 1
ATOM 2341 C C . ASN A 1 289 ? 54.049 -19.554 -19.518 1.00 41.75 289 ASN A C 1
ATOM 2343 O O . ASN A 1 289 ? 54.405 -19.965 -18.412 1.00 41.75 289 ASN A O 1
ATOM 2347 N N . GLN A 1 290 ? 52.853 -19.844 -20.038 1.00 33.44 290 GLN A N 1
ATOM 2348 C CA . GLN A 1 290 ? 52.221 -21.162 -19.918 1.00 33.44 290 GLN A CA 1
ATOM 2349 C C . GLN A 1 290 ? 51.152 -21.309 -21.012 1.00 33.44 290 GLN A C 1
ATOM 2351 O O . GLN A 1 290 ? 50.198 -20.539 -21.054 1.00 33.44 290 GLN A O 1
ATOM 2356 N N . GLY A 1 291 ? 51.336 -22.289 -21.904 1.00 40.78 291 GLY A N 1
ATOM 2357 C CA . GLY A 1 291 ? 50.318 -22.705 -22.872 1.00 40.78 291 GLY A CA 1
ATOM 2358 C C . GLY A 1 291 ? 49.027 -23.187 -22.187 1.00 40.78 291 GLY A C 1
ATOM 2359 O O . GLY A 1 291 ? 48.999 -23.366 -20.965 1.00 40.78 291 GLY A O 1
ATOM 2360 N N . PRO A 1 292 ? 47.937 -23.396 -22.945 1.00 41.88 292 PRO A N 1
ATOM 2361 C CA . PRO A 1 292 ? 46.607 -23.543 -22.372 1.00 41.88 292 PRO A CA 1
ATOM 2362 C C . PRO A 1 292 ? 46.481 -24.870 -21.613 1.00 41.88 292 PRO A C 1
ATOM 2364 O O . PRO A 1 292 ? 46.482 -25.953 -22.196 1.00 41.88 292 PRO A O 1
ATOM 2367 N N . ALA A 1 293 ? 46.351 -24.785 -20.288 1.00 42.34 293 ALA A N 1
ATOM 2368 C CA . ALA A 1 293 ? 45.956 -25.914 -19.458 1.00 42.34 293 ALA A CA 1
ATOM 2369 C C . ALA A 1 293 ? 44.471 -26.262 -19.710 1.00 42.34 293 ALA A C 1
ATOM 2371 O O . ALA A 1 293 ? 43.649 -25.357 -19.881 1.00 42.34 293 ALA A O 1
ATOM 2372 N N . PRO A 1 294 ? 44.093 -27.553 -19.713 1.00 40.28 294 PRO A N 1
ATOM 2373 C CA . PRO A 1 294 ? 42.719 -27.979 -19.949 1.00 40.28 294 PRO A CA 1
ATOM 2374 C C . PRO A 1 294 ? 41.775 -27.412 -18.879 1.00 40.28 294 PRO A C 1
ATOM 2376 O O . PRO A 1 294 ? 42.046 -27.480 -17.677 1.00 40.28 294 PRO A O 1
ATOM 2379 N N . LEU A 1 295 ? 40.645 -26.864 -19.335 1.00 48.44 295 LEU A N 1
ATOM 2380 C CA . LEU A 1 295 ? 39.541 -26.341 -18.526 1.00 48.44 295 LEU A CA 1
ATOM 2381 C C . LEU A 1 295 ? 38.886 -27.456 -17.688 1.00 48.44 295 LEU A C 1
ATOM 2383 O O . LEU A 1 295 ? 37.812 -27.950 -18.020 1.00 48.44 295 LEU A O 1
ATOM 2387 N N . THR A 1 296 ? 39.514 -27.861 -16.586 1.00 45.22 296 THR A N 1
ATOM 2388 C CA . THR A 1 296 ? 38.872 -28.705 -15.557 1.00 45.22 296 THR A CA 1
ATOM 2389 C C . THR A 1 296 ? 39.073 -28.198 -14.134 1.00 45.22 296 THR A C 1
ATOM 2391 O O . THR A 1 296 ? 38.662 -28.863 -13.189 1.00 45.22 296 THR A O 1
ATOM 2394 N N . HIS A 1 297 ? 39.642 -27.008 -13.944 1.00 43.34 297 HIS A N 1
ATOM 2395 C CA . HIS A 1 297 ? 39.749 -26.400 -12.621 1.00 43.34 297 HIS A CA 1
ATOM 2396 C C . HIS A 1 297 ? 38.868 -25.159 -12.573 1.00 43.34 297 HIS A C 1
ATOM 2398 O O . HIS A 1 297 ? 39.174 -24.126 -13.164 1.00 43.34 297 HIS A O 1
ATOM 2404 N N . ALA A 1 298 ? 37.727 -25.306 -11.899 1.00 40.56 298 ALA A N 1
ATOM 2405 C CA . ALA A 1 298 ? 36.815 -24.220 -11.595 1.00 40.56 298 ALA A CA 1
ATOM 2406 C C . ALA A 1 298 ? 37.579 -23.115 -10.855 1.00 40.56 298 ALA A C 1
ATOM 2408 O O . ALA A 1 298 ? 37.957 -23.280 -9.696 1.00 40.56 298 ALA A O 1
ATOM 2409 N N . ILE A 1 299 ? 37.805 -21.993 -11.534 1.00 48.38 299 ILE A N 1
ATOM 2410 C CA . ILE A 1 299 ? 38.237 -20.753 -10.897 1.00 48.38 299 ILE A CA 1
ATOM 2411 C C . ILE A 1 299 ? 37.074 -20.342 -9.980 1.00 48.38 299 ILE A C 1
ATOM 2413 O O . ILE A 1 299 ? 35.973 -20.113 -10.490 1.00 48.38 299 ILE A O 1
ATOM 2417 N N . PRO A 1 300 ? 37.242 -20.299 -8.645 1.00 45.66 300 PRO A N 1
ATOM 2418 C CA . PRO A 1 300 ? 36.167 -19.867 -7.770 1.00 45.66 300 PRO A CA 1
ATOM 2419 C C . PRO A 1 300 ? 35.929 -18.389 -8.059 1.00 45.66 300 PRO A C 1
ATOM 2421 O O . PRO A 1 300 ? 36.769 -17.541 -7.761 1.00 45.66 300 PRO A O 1
ATOM 2424 N N . TYR A 1 301 ? 34.795 -18.081 -8.685 1.00 47.47 301 TYR A N 1
ATOM 2425 C CA . TYR A 1 301 ? 34.344 -16.707 -8.808 1.00 47.47 301 TYR A CA 1
ATOM 2426 C C . TYR A 1 301 ? 34.319 -16.114 -7.394 1.00 47.47 301 TYR A C 1
ATOM 2428 O O . TYR A 1 301 ? 33.614 -16.620 -6.520 1.00 47.47 301 TYR A O 1
ATOM 2436 N N . GLY A 1 302 ? 35.151 -15.098 -7.153 1.00 57.09 302 GLY A N 1
ATOM 2437 C CA . GLY A 1 302 ? 35.165 -14.356 -5.895 1.00 57.09 302 GLY A CA 1
ATOM 2438 C C . GLY A 1 302 ? 33.836 -13.627 -5.657 1.00 57.09 302 GLY A C 1
ATOM 2439 O O . GLY A 1 302 ? 32.820 -13.923 -6.280 1.00 57.09 302 GLY A O 1
ATOM 2440 N N . ALA A 1 303 ? 33.839 -12.617 -4.788 1.00 54.25 303 ALA A N 1
ATOM 2441 C CA . ALA A 1 303 ? 32.639 -11.887 -4.351 1.00 54.25 303 ALA A CA 1
ATOM 2442 C C . ALA A 1 303 ? 31.746 -11.283 -5.471 1.00 54.25 303 ALA A C 1
ATOM 2444 O O . ALA A 1 303 ? 30.627 -10.873 -5.182 1.00 54.25 303 ALA A O 1
ATOM 2445 N N . ASN A 1 304 ? 32.194 -11.282 -6.733 1.00 56.44 304 ASN A N 1
ATOM 2446 C CA . ASN A 1 304 ? 31.466 -10.797 -7.909 1.00 56.44 304 ASN A CA 1
ATOM 2447 C C . ASN A 1 304 ? 31.201 -11.915 -8.941 1.00 56.44 304 ASN A C 1
ATOM 2449 O O . ASN A 1 304 ? 31.485 -11.756 -10.129 1.00 56.44 304 ASN A O 1
ATOM 2453 N N . ALA A 1 305 ? 30.685 -13.068 -8.509 1.00 51.84 305 ALA A N 1
ATOM 2454 C CA . ALA A 1 305 ? 30.241 -14.112 -9.432 1.00 51.84 305 ALA A CA 1
ATOM 2455 C C . ALA A 1 305 ? 29.072 -13.627 -10.317 1.00 51.84 305 ALA A C 1
ATOM 2457 O O . ALA A 1 305 ? 28.173 -12.947 -9.809 1.00 51.84 305 ALA A O 1
ATOM 2458 N N . PRO A 1 306 ? 29.028 -13.989 -11.617 1.00 57.47 306 PRO A N 1
ATOM 2459 C CA . PRO A 1 306 ? 27.866 -13.717 -12.454 1.00 57.47 306 PRO A CA 1
ATOM 2460 C C . PRO A 1 306 ? 26.638 -14.389 -11.833 1.00 57.47 306 PRO A C 1
ATOM 2462 O O . PRO A 1 306 ? 26.689 -15.542 -11.405 1.00 57.47 306 PRO A O 1
ATOM 2465 N N . PHE A 1 307 ? 25.558 -13.613 -11.734 1.00 59.38 307 PHE A N 1
ATOM 2466 C CA . PHE A 1 307 ? 24.339 -13.925 -10.993 1.00 59.38 307 PHE A CA 1
ATOM 2467 C C . PHE A 1 307 ? 23.900 -15.382 -11.194 1.00 59.38 307 PHE A C 1
ATOM 2469 O O . PHE A 1 307 ? 23.490 -15.770 -12.287 1.00 59.38 307 PHE A O 1
ATOM 2476 N N . ARG A 1 308 ? 23.960 -16.194 -10.132 1.00 60.38 308 ARG A N 1
ATOM 2477 C CA . ARG A 1 308 ? 23.336 -17.520 -10.106 1.00 60.38 308 ARG A CA 1
ATOM 2478 C C . ARG A 1 308 ? 21.859 -17.299 -9.773 1.00 60.38 308 ARG A C 1
ATOM 2480 O O . ARG A 1 308 ? 21.578 -16.909 -8.639 1.00 60.38 308 ARG A O 1
ATOM 2487 N N . PRO A 1 309 ? 20.907 -17.510 -10.704 1.00 52.91 309 PRO A N 1
ATOM 2488 C CA . PRO A 1 309 ? 19.495 -17.423 -10.367 1.00 52.91 309 PRO A CA 1
ATOM 2489 C C . PRO A 1 309 ? 19.235 -18.435 -9.257 1.00 52.91 309 PRO A C 1
ATOM 2491 O O . PRO A 1 309 ? 19.536 -19.618 -9.424 1.00 52.91 309 PRO A O 1
ATOM 2494 N N . THR A 1 310 ? 18.745 -17.972 -8.109 1.00 62.16 310 THR A N 1
ATOM 2495 C CA . THR A 1 310 ? 18.327 -18.865 -7.032 1.00 62.16 310 THR A CA 1
ATOM 2496 C C . THR A 1 310 ? 17.325 -19.848 -7.624 1.00 62.16 310 THR A C 1
ATOM 2498 O O . THR A 1 310 ? 16.336 -19.427 -8.228 1.00 62.16 310 THR A O 1
ATOM 2501 N N . GLU A 1 311 ? 17.609 -21.149 -7.522 1.00 55.56 311 GLU A N 1
ATOM 2502 C CA . GLU A 1 311 ? 16.657 -22.172 -7.946 1.00 55.56 311 GLU A CA 1
ATOM 2503 C C . GLU A 1 311 ? 15.327 -21.879 -7.247 1.00 55.56 311 GLU A C 1
ATOM 2505 O O . GLU A 1 311 ? 15.331 -21.640 -6.032 1.00 55.56 311 GLU A O 1
ATOM 2510 N N . PRO A 1 312 ? 14.200 -21.818 -7.982 1.00 54.44 312 PRO A N 1
ATOM 2511 C CA . PRO A 1 312 ? 12.907 -21.623 -7.356 1.00 54.44 312 PRO A CA 1
ATOM 2512 C C . PRO A 1 312 ? 12.750 -22.745 -6.338 1.00 54.44 312 PRO A C 1
ATOM 2514 O O . PRO A 1 312 ? 12.694 -23.918 -6.708 1.00 54.44 312 PRO A O 1
ATOM 2517 N N . GLY A 1 313 ? 12.775 -22.390 -5.050 1.00 55.28 313 GLY A N 1
ATOM 2518 C CA . GLY A 1 313 ? 12.720 -23.380 -3.988 1.00 55.28 313 GLY A CA 1
ATOM 2519 C C . GLY A 1 313 ? 11.528 -24.298 -4.231 1.00 55.28 313 GLY A C 1
ATOM 2520 O O . GLY A 1 313 ? 10.454 -23.824 -4.606 1.00 55.28 313 GLY A O 1
ATOM 2521 N N . ALA A 1 314 ? 11.693 -25.600 -3.983 1.00 53.47 314 ALA A N 1
ATOM 2522 C CA . ALA A 1 314 ? 10.666 -26.640 -4.153 1.00 53.47 314 ALA A CA 1
ATOM 2523 C C . ALA A 1 314 ? 9.355 -26.390 -3.362 1.00 53.47 314 ALA A C 1
ATOM 2525 O O . ALA A 1 314 ? 8.432 -27.197 -3.374 1.00 53.47 314 ALA A O 1
ATOM 2526 N N . ASN A 1 315 ? 9.267 -25.253 -2.674 1.00 54.06 315 ASN A N 1
ATOM 2527 C CA . ASN A 1 315 ? 8.150 -24.753 -1.902 1.00 54.06 315 ASN A CA 1
ATOM 2528 C C . ASN A 1 315 ? 7.648 -23.423 -2.492 1.00 54.06 315 ASN A C 1
ATOM 2530 O O . ASN A 1 315 ? 7.470 -22.441 -1.770 1.00 54.06 315 ASN A O 1
ATOM 2534 N N . MET A 1 316 ? 7.437 -23.361 -3.812 1.00 48.34 316 MET A N 1
ATOM 2535 C CA . MET A 1 316 ? 6.712 -22.247 -4.421 1.00 48.34 316 MET A CA 1
ATOM 2536 C C . MET A 1 316 ? 5.248 -22.336 -3.960 1.00 48.34 316 MET A C 1
ATOM 2538 O O . MET A 1 316 ? 4.392 -22.967 -4.583 1.00 48.34 316 MET A O 1
ATOM 2542 N N . ARG A 1 317 ? 4.976 -21.784 -2.774 1.00 60.34 317 ARG A N 1
ATOM 2543 C CA . ARG A 1 317 ? 3.652 -21.779 -2.159 1.00 60.34 317 ARG A CA 1
ATOM 2544 C C . ARG A 1 317 ? 2.754 -20.847 -2.958 1.00 60.34 317 ARG A C 1
ATOM 2546 O O . ARG A 1 317 ? 2.709 -19.648 -2.712 1.00 60.34 317 ARG A O 1
ATOM 2553 N N . HIS A 1 318 ? 1.992 -21.407 -3.890 1.00 60.47 318 HIS A N 1
ATOM 2554 C CA . HIS A 1 318 ? 0.790 -20.745 -4.379 1.00 60.47 318 HIS A CA 1
ATOM 2555 C C . HIS A 1 318 ? -0.137 -20.518 -3.179 1.00 60.47 318 HIS A C 1
ATOM 2557 O O . HIS A 1 318 ? -0.665 -21.479 -2.612 1.00 60.47 318 HIS A O 1
ATOM 2563 N N . PHE A 1 319 ? -0.323 -19.264 -2.765 1.00 58.41 319 PHE A N 1
ATOM 2564 C CA . PHE A 1 319 ? -1.275 -18.918 -1.715 1.00 58.41 319 PHE A CA 1
ATOM 2565 C C . PHE A 1 319 ? -2.695 -19.236 -2.207 1.00 58.41 319 PHE A C 1
ATOM 2567 O O . PHE A 1 319 ? -3.302 -18.486 -2.968 1.00 58.41 319 PHE A O 1
ATOM 2574 N N . ARG A 1 320 ? -3.219 -20.400 -1.812 1.00 63.69 320 ARG A N 1
ATOM 2575 C CA . ARG A 1 320 ? -4.619 -20.786 -2.025 1.00 63.69 320 ARG A CA 1
ATOM 2576 C C . ARG A 1 320 ? -5.446 -20.269 -0.853 1.00 63.69 320 ARG A C 1
ATOM 2578 O O . ARG A 1 320 ? -5.021 -20.388 0.294 1.00 63.69 320 ARG A O 1
ATOM 2585 N N . LYS A 1 321 ? -6.626 -19.710 -1.139 1.00 54.16 321 LYS A N 1
ATOM 2586 C CA . LYS A 1 321 ? -7.551 -19.226 -0.103 1.00 54.16 321 LYS A CA 1
ATOM 2587 C C . LYS A 1 321 ? -7.834 -20.360 0.902 1.00 54.16 321 LYS A C 1
ATOM 2589 O O . LYS A 1 321 ? -8.187 -21.457 0.455 1.00 54.16 321 LYS A O 1
ATOM 2594 N N . PRO A 1 322 ? -7.672 -20.143 2.220 1.00 63.78 322 PRO A N 1
ATOM 2595 C CA . PRO A 1 322 ? -8.017 -21.154 3.212 1.00 63.78 322 PRO A CA 1
ATOM 2596 C C . PRO A 1 322 ? -9.522 -21.437 3.146 1.00 63.78 322 PRO A C 1
ATOM 2598 O O . PRO A 1 322 ? -10.327 -20.510 3.069 1.00 63.78 322 PRO A O 1
ATOM 2601 N N . LYS A 1 323 ? -9.906 -22.719 3.147 1.00 69.94 323 LYS A N 1
ATOM 2602 C CA . LYS A 1 323 ? -11.317 -23.110 3.242 1.00 69.94 323 LYS A CA 1
ATOM 2603 C C . LYS A 1 323 ? -11.789 -22.843 4.680 1.00 69.94 323 LYS A C 1
ATOM 2605 O O . LYS A 1 323 ? -11.153 -23.370 5.597 1.00 69.94 323 LYS A O 1
ATOM 2610 N N . PRO A 1 324 ? -12.841 -22.039 4.900 1.00 67.56 324 PRO A N 1
ATOM 2611 C CA . PRO A 1 324 ? -13.396 -21.857 6.235 1.00 67.56 324 PRO A CA 1
ATOM 2612 C C . PRO A 1 324 ? -13.934 -23.201 6.743 1.00 67.56 324 PRO A C 1
ATOM 2614 O O . PRO A 1 324 ? -14.601 -23.919 6.001 1.00 67.56 324 PRO A O 1
ATOM 2617 N N . LYS A 1 325 ? -13.596 -23.565 7.986 1.00 71.81 325 LYS A N 1
ATOM 2618 C CA . LYS A 1 325 ? -14.227 -24.702 8.667 1.00 71.81 325 LYS A CA 1
ATOM 2619 C C . LYS A 1 325 ? -15.628 -24.277 9.094 1.00 71.81 325 LYS A C 1
ATOM 2621 O O . LYS A 1 325 ? -15.776 -23.214 9.694 1.00 71.81 325 LYS A O 1
ATOM 2626 N N . GLU A 1 326 ? -16.619 -25.101 8.782 1.00 66.50 326 GLU A N 1
ATOM 2627 C CA . GLU A 1 326 ? -17.970 -24.948 9.311 1.00 66.50 326 GLU A CA 1
ATOM 2628 C C . GLU A 1 326 ? -17.916 -25.165 10.827 1.00 66.50 326 GLU A C 1
ATOM 2630 O O . GLU A 1 326 ? -17.317 -26.126 11.312 1.00 66.50 326 GLU A O 1
ATOM 2635 N N . ILE A 1 327 ? -18.442 -24.198 11.573 1.00 60.03 327 ILE A N 1
ATOM 2636 C CA . ILE A 1 327 ? -18.560 -24.275 13.025 1.00 60.03 327 ILE A CA 1
ATOM 2637 C C . ILE A 1 327 ? -19.897 -24.965 13.277 1.00 60.03 327 ILE A C 1
ATOM 2639 O O . ILE A 1 327 ? -20.942 -24.388 12.980 1.00 60.03 327 ILE A O 1
ATOM 2643 N N . GLU A 1 328 ? -19.857 -26.201 13.769 1.00 57.38 328 GLU A N 1
ATOM 2644 C CA . GLU A 1 328 ? -21.040 -26.858 14.324 1.00 57.38 328 GLU A CA 1
ATOM 2645 C C . GLU A 1 328 ? -21.437 -26.093 15.595 1.00 57.38 328 GLU A C 1
ATOM 2647 O O . GLU A 1 328 ? -20.615 -25.922 16.500 1.00 57.38 328 GLU A O 1
ATOM 2652 N N . LEU A 1 329 ? -22.651 -25.534 15.582 1.00 43.66 329 LEU A N 1
ATOM 2653 C CA . LEU A 1 329 ? -23.238 -24.753 16.675 1.00 43.66 329 LEU A CA 1
ATOM 2654 C C . LEU A 1 329 ? -23.751 -25.647 17.801 1.00 43.66 329 LEU A C 1
ATOM 2656 O O . LEU A 1 329 ? -24.397 -26.672 17.481 1.00 43.66 329 LEU A O 1
#

Sequence (329 aa):
MITLIDKLTSILWYQNCFKLITFLNLIQEKVRLQNDTRTKGEQELSLLDEQISWLNQEKMDLEQKLSVNKRKIKKRRELEDELTTKQIQLAVCQERVGKLESSSIDPKALVRDPDTGELFKVDPINKHKAGTTDDLHLSRVREVQIREPDQTQLRLKLDSVQVQLLVREKKLLEYNLLLQATNRLIEKLQHRAGQGHDTTLQLSKTMNEHQTEVNQTTKKLKATTAELTMLMAIAFKLETEVEQEVDNWDSWTTAPERPNAYVLHIGGQAGDHEANTNEQPSSFKSLENQGPAPLTHAIPYGANAPFRPTEPGANMRHFRKPKPKEIEL

Secondary structure (DSSP, 8-state):
-HHHHHHHHHHHHHHHHHHHHHHHHHHHHHHHHHHHHHHHHHHHHHHHHHHHHHHHHHHHHHHHHHHHHHHHHHHHHHHHHHHHHHHHHHHHHHHHHHHHHHHHS-TTSPPB-TTT-PBPP-PPPP---------------------PPPHHHHHHHHHHHHHHHHHHHHHHHHHHHHHHHHHHHHHHHHHHHHHHHHHHHHHHHHHHHHHHHHHHHHHHHHHHHHHHHHHHHHHHHHHHHHHHHHHHHHHHH--S--------------------------------------S-S-----TT----PPP--S-----PPPPPPP---